Protein AF-0000000084593794 (afdb_homodimer)

Structure (mmCIF, N/CA/C/O backbone):
data_AF-0000000084593794-model_v1
#
loop_
_entity.id
_entity.type
_entity.pdbx_description
1 polymer 'Uncharacterized protein'
#
loop_
_atom_site.group_PDB
_atom_site.id
_atom_site.type_symbol
_atom_site.label_atom_id
_atom_site.label_alt_id
_atom_site.label_comp_id
_atom_site.label_asym_id
_atom_site.label_entity_id
_atom_site.label_seq_id
_atom_site.pdbx_PDB_ins_code
_atom_site.Cartn_x
_atom_site.Cartn_y
_atom_site.Cartn_z
_atom_site.occupancy
_atom_site.B_iso_or_equiv
_atom_site.auth_seq_id
_atom_site.auth_comp_id
_atom_site.auth_asym_id
_atom_site.auth_atom_id
_atom_site.pdbx_PDB_model_num
ATOM 1 N N . MET A 1 1 ? -36.469 86.5 44.625 1 27.45 1 MET A N 1
ATOM 2 C CA . MET A 1 1 ? -35.812 86.562 43.312 1 27.45 1 MET A CA 1
ATOM 3 C C . MET A 1 1 ? -35.594 85.188 42.75 1 27.45 1 MET A C 1
ATOM 5 O O . MET A 1 1 ? -34.531 84.875 42.219 1 27.45 1 MET A O 1
ATOM 9 N N . GLY A 1 2 ? -36.406 84.125 43.125 1 29.23 2 GLY A N 1
ATOM 10 C CA . GLY A 1 2 ? -36.438 82.688 43.188 1 29.23 2 GLY A CA 1
ATOM 11 C C . GLY A 1 2 ? -36.688 82 41.844 1 29.23 2 GLY A C 1
ATOM 12 O O . GLY A 1 2 ? -36.375 80.812 41.656 1 29.23 2 GLY A O 1
ATOM 13 N N . GLN A 1 3 ? -37.531 82.562 40.969 1 31.66 3 GLN A N 1
ATOM 14 C CA . GLN A 1 3 ? -38.281 81.75 39.969 1 31.66 3 GLN A CA 1
ATOM 15 C C . GLN A 1 3 ? -37.438 81.438 38.75 1 31.66 3 GLN A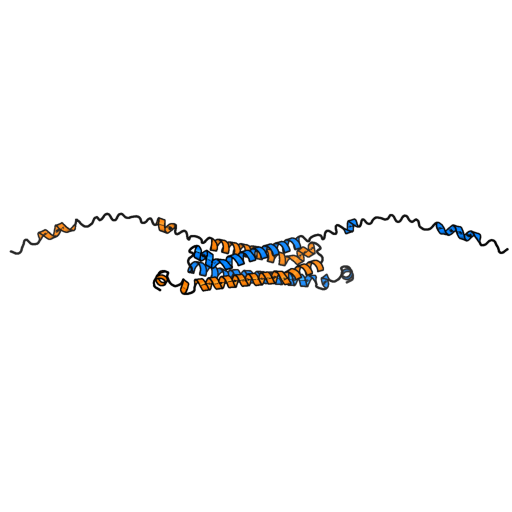 C 1
ATOM 17 O O . GLN A 1 3 ? -37.844 80.688 37.875 1 31.66 3 GLN A O 1
ATOM 22 N N . ARG A 1 4 ? -36.406 82.188 38.406 1 31.27 4 ARG A N 1
ATOM 23 C CA . ARG A 1 4 ? -35.969 82.25 37.031 1 31.27 4 ARG A CA 1
ATOM 24 C C . ARG A 1 4 ? -35.25 80.938 36.625 1 31.27 4 ARG A C 1
ATOM 26 O O . ARG A 1 4 ? -34.75 80.812 35.5 1 31.27 4 ARG A O 1
ATOM 33 N N . LEU A 1 5 ? -34.906 80.125 37.562 1 31.2 5 LEU A N 1
ATOM 34 C CA . LEU A 1 5 ? -33.844 79.125 37.219 1 31.2 5 LEU A CA 1
ATOM 35 C C . LEU A 1 5 ? -34.375 78.062 36.281 1 31.2 5 LEU A C 1
ATOM 37 O O . LEU A 1 5 ? -33.625 77.188 35.875 1 31.2 5 LEU A O 1
ATOM 41 N N . ALA A 1 6 ? -35.688 77.938 36.094 1 31.06 6 ALA A N 1
ATOM 42 C CA . ALA A 1 6 ? -36.188 76.688 35.625 1 31.06 6 ALA A CA 1
ATOM 43 C C . ALA A 1 6 ? -35.844 76.438 34.156 1 31.06 6 ALA A C 1
ATOM 45 O O . ALA A 1 6 ? -35.844 75.312 33.688 1 31.06 6 ALA A O 1
ATOM 46 N N . ARG A 1 7 ? -35.875 77.5 33.375 1 29.56 7 ARG A N 1
ATOM 47 C CA . ARG A 1 7 ? -36.219 77.312 31.984 1 29.56 7 ARG A CA 1
ATOM 48 C C . ARG A 1 7 ? -35.062 76.625 31.25 1 29.56 7 ARG A C 1
ATOM 50 O O . ARG A 1 7 ? -35.219 76.125 30.141 1 29.56 7 ARG A O 1
ATOM 57 N N . VAL A 1 8 ? -33.844 77 31.656 1 29.86 8 VAL A N 1
ATOM 58 C CA . VAL A 1 8 ? -32.781 76.812 30.656 1 29.86 8 VAL A CA 1
ATOM 59 C C . VAL A 1 8 ? -32.531 75.375 30.391 1 29.86 8 VAL A C 1
ATOM 61 O O . VAL A 1 8 ? -31.766 75 29.5 1 29.86 8 VAL A O 1
ATOM 64 N N . LEU A 1 9 ? -33.094 74.5 31.219 1 28.08 9 LEU A N 1
ATOM 65 C CA . LEU A 1 9 ? -32.531 73.125 31.156 1 28.08 9 LEU A CA 1
ATOM 66 C C . LEU A 1 9 ? -32.906 72.438 29.859 1 28.08 9 LEU A C 1
ATOM 68 O O . LEU A 1 9 ? -32.312 71.438 29.5 1 28.08 9 LEU A O 1
ATOM 72 N N . HIS A 1 10 ? -34.031 72.875 29.281 1 29.22 10 HIS A N 1
ATOM 73 C CA . HIS A 1 10 ? -34.594 71.875 28.359 1 29.22 10 HIS A CA 1
ATOM 74 C C . HIS A 1 10 ? -33.75 71.75 27.109 1 29.22 10 HIS A C 1
ATOM 76 O O . HIS A 1 10 ? -33.875 70.75 26.375 1 29.22 10 HIS A O 1
ATOM 82 N N . VAL A 1 11 ? -33.188 72.812 26.688 1 30.27 11 VAL A N 1
ATOM 83 C CA . VAL A 1 11 ? -32.875 72.812 25.266 1 30.27 11 VAL A CA 1
ATOM 84 C C . VAL A 1 11 ? -31.688 71.875 25.016 1 30.27 11 VAL A C 1
ATOM 86 O O . VAL A 1 11 ? -31.469 71.438 23.891 1 30.27 11 VAL A O 1
ATOM 89 N N . GLN A 1 12 ? -30.828 71.75 26 1 27.62 12 GLN A N 1
ATOM 90 C CA . GLN A 1 12 ? -29.531 71.25 25.547 1 27.62 12 GLN A CA 1
ATOM 91 C C . GLN A 1 12 ? -29.641 69.812 25.062 1 27.62 12 GLN A C 1
ATOM 93 O O . GLN A 1 12 ? -28.672 69.25 24.547 1 27.62 12 GLN A O 1
ATOM 98 N N . GLN A 1 13 ? -30.656 69.125 25.484 1 28.45 13 GLN A N 1
ATOM 99 C CA . GLN A 1 13 ? -30.406 67.688 25.438 1 28.45 13 GLN A CA 1
ATOM 100 C C . GLN A 1 13 ? -30.234 67.188 24 1 28.45 13 GLN A C 1
ATOM 102 O O . GLN A 1 13 ? -29.516 66.25 23.75 1 28.45 13 GLN A O 1
ATOM 107 N N . THR A 1 14 ? -31.094 67.688 23.141 1 28.16 14 THR A N 1
ATOM 108 C CA . THR A 1 14 ? -31.344 66.75 22.047 1 28.16 14 THR A CA 1
ATOM 109 C C . THR A 1 14 ? -30.188 66.75 21.062 1 28.16 14 THR A C 1
ATOM 111 O O . THR A 1 14 ? -30.25 66.125 20.016 1 28.16 14 THR A O 1
ATOM 114 N N . LYS A 1 15 ? -29.359 67.75 21.125 1 34.06 15 LYS A N 1
ATOM 115 C CA . LYS A 1 15 ? -28.484 67.75 19.969 1 34.06 15 LYS A CA 1
ATOM 116 C C . LYS A 1 15 ? -27.562 66.562 19.984 1 34.06 15 LYS A C 1
ATOM 118 O O . LYS A 1 15 ? -26.375 66.625 20.312 1 34.06 15 LYS A O 1
ATOM 123 N N . LEU A 1 16 ? -27.828 65.5 20.766 1 29.73 16 LEU A N 1
ATOM 124 C CA . LEU A 1 16 ? -26.828 64.438 20.812 1 29.73 16 LEU A CA 1
ATOM 125 C C . LEU A 1 16 ? -26.359 64.125 19.391 1 29.73 16 LEU A C 1
ATOM 127 O O . LEU A 1 16 ? -27.047 64.375 18.422 1 29.73 16 LEU A O 1
ATOM 131 N N . LEU A 1 17 ? -25.328 63.094 19.328 1 26.98 17 LEU A N 1
ATOM 132 C CA . LEU A 1 17 ? -24.281 62.531 18.484 1 26.98 17 LEU A CA 1
ATOM 133 C C . LEU A 1 17 ? -24.859 61.875 17.234 1 26.98 17 LEU A C 1
ATOM 135 O O . LEU A 1 17 ? -25.484 60.812 17.328 1 26.98 17 LEU A O 1
ATOM 139 N N . HIS A 1 18 ? -25.625 62.562 16.422 1 32.12 18 HIS A N 1
ATOM 140 C CA . HIS A 1 18 ? -25.812 61.938 15.117 1 32.12 18 HIS A CA 1
ATOM 141 C C . HIS A 1 18 ? -24.469 61.594 14.484 1 32.12 18 HIS A C 1
ATOM 143 O O . HIS A 1 18 ? -23.875 62.406 13.773 1 32.12 18 HIS A O 1
ATOM 149 N N . LEU A 1 19 ? -23.391 61.5 15.289 1 31.09 19 LEU A N 1
ATOM 150 C CA . LEU A 1 19 ? -22.25 60.969 14.531 1 31.09 19 LEU A CA 1
ATOM 151 C C . LEU A 1 19 ? -22.688 59.875 13.57 1 31.09 19 LEU A C 1
ATOM 153 O O . LEU A 1 19 ? -23.375 58.938 13.977 1 31.09 19 LEU A O 1
ATOM 157 N N . GLY A 1 20 ? -22.891 60.25 12.32 1 28.8 20 GLY A N 1
ATOM 158 C CA . GLY A 1 20 ? -23.031 59.438 11.125 1 28.8 20 GLY A CA 1
ATOM 159 C C . GLY A 1 20 ? -22.156 58.188 11.164 1 28.8 20 GLY A C 1
ATOM 160 O O . GLY A 1 20 ? -20.938 58.25 11.008 1 28.8 20 GLY A O 1
ATOM 161 N N . LEU A 1 21 ? -22.234 57.344 12.18 1 32.28 21 LEU A N 1
ATOM 162 C CA . LEU A 1 21 ? -21.688 56 12.031 1 32.28 21 LEU A CA 1
ATOM 163 C C . LEU A 1 21 ? -21.938 55.469 10.625 1 32.28 21 LEU A C 1
ATOM 165 O O . LEU A 1 21 ? -23.094 55.25 10.234 1 32.28 21 LEU A O 1
ATOM 169 N N . ASN A 1 22 ? -21.312 56.094 9.609 1 32.78 22 ASN A N 1
ATOM 170 C CA . ASN A 1 22 ? -21.109 55.312 8.398 1 32.78 22 ASN A CA 1
ATOM 171 C C . ASN A 1 22 ? -21.031 53.812 8.711 1 32.78 22 ASN A C 1
ATOM 173 O O . ASN A 1 22 ? -20.141 53.375 9.453 1 32.78 22 ASN A O 1
ATOM 177 N N . HIS A 1 23 ? -22.125 53.188 8.906 1 35.34 23 HIS A N 1
ATOM 178 C CA . HIS A 1 23 ? -22.234 51.75 8.789 1 35.34 23 HIS A CA 1
ATOM 179 C C . HIS A 1 23 ? -21.297 51.188 7.715 1 35.34 23 HIS A C 1
ATOM 181 O O . HIS A 1 23 ? -21.594 51.281 6.523 1 35.34 23 HIS A O 1
ATOM 187 N N . GLN A 1 24 ? -20.062 51.656 7.688 1 34.59 24 GLN A N 1
ATOM 188 C CA . GLN A 1 24 ? -19.203 50.719 6.957 1 34.59 24 GLN A CA 1
ATOM 189 C C . GLN A 1 24 ? -19.703 49.281 7.113 1 34.59 24 GLN A C 1
ATOM 191 O O . GLN A 1 24 ? -19.75 48.75 8.227 1 34.59 24 GLN A O 1
ATOM 196 N N . SER A 1 25 ? -20.828 49.031 6.445 1 37.34 25 SER A N 1
ATOM 197 C CA . SER A 1 25 ? -21.031 47.625 6.113 1 37.34 25 SER A CA 1
ATOM 198 C C . SER A 1 25 ? -19.703 46.875 5.996 1 37.34 25 SER A C 1
ATOM 200 O O . SER A 1 25 ? -18.984 47.031 5.008 1 37.34 25 SER A O 1
ATOM 202 N N . LEU A 1 26 ? -18.875 47 7.059 1 37.5 26 LEU A N 1
ATOM 203 C CA . LEU A 1 26 ? -17.906 45.906 7.035 1 37.5 26 LEU A CA 1
ATOM 204 C C . LEU A 1 26 ? -18.5 44.688 6.336 1 37.5 26 LEU A C 1
ATOM 206 O O . LEU A 1 26 ? -19.5 44.125 6.781 1 37.5 26 LEU A O 1
ATOM 210 N N . ASP A 1 27 ? -18.594 44.875 4.992 1 36.59 27 ASP A N 1
ATOM 211 C CA . ASP A 1 27 ? -18.922 43.75 4.117 1 36.59 27 ASP A CA 1
ATOM 212 C C . ASP A 1 27 ? -18.562 42.406 4.773 1 36.59 27 ASP A C 1
ATOM 214 O O . ASP A 1 27 ? -17.375 42.125 5 1 36.59 27 ASP A O 1
ATOM 218 N N . ILE A 1 28 ? -19.328 41.969 5.703 1 45.44 28 ILE A N 1
ATOM 219 C CA . ILE A 1 28 ? -19.422 40.562 6.074 1 45.44 28 ILE A CA 1
ATOM 220 C C . ILE A 1 28 ? -19.062 39.688 4.879 1 45.44 28 ILE A C 1
ATOM 222 O O . ILE A 1 28 ? -18.859 38.469 5.027 1 45.44 28 ILE A O 1
ATOM 226 N N . THR A 1 29 ? -19.172 40.344 3.742 1 39.41 29 THR A N 1
ATOM 227 C CA . THR A 1 29 ? -18.75 39.562 2.6 1 39.41 29 THR A CA 1
ATOM 228 C C . THR A 1 29 ? -17.281 39.156 2.725 1 39.41 29 THR A C 1
ATOM 230 O O . THR A 1 29 ? -16.781 38.344 1.963 1 39.41 29 THR A O 1
ATOM 233 N N . VAL A 1 30 ? -16.547 40 3.406 1 42.72 30 VAL A N 1
ATOM 234 C CA . VAL A 1 30 ? -15.188 39.5 3.611 1 42.72 30 VAL A CA 1
ATOM 235 C C . VAL A 1 30 ? -15.227 38.25 4.473 1 42.72 30 VAL A C 1
ATOM 237 O O . VAL A 1 30 ? -14.219 37.562 4.621 1 42.72 30 VAL A O 1
ATOM 240 N N . MET A 1 31 ? -16.234 38.219 5.363 1 39.8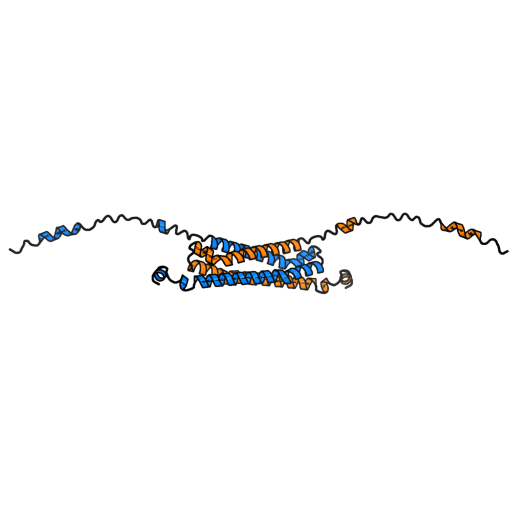8 31 MET A N 1
ATOM 241 C CA . MET A 1 31 ? -16.25 36.969 6.098 1 39.88 31 MET A CA 1
ATOM 242 C C . MET A 1 31 ? -16.297 35.781 5.141 1 39.88 31 MET A C 1
ATOM 244 O O . MET A 1 31 ? -16.156 34.625 5.562 1 39.88 31 MET A O 1
ATOM 248 N N . SER A 1 32 ? -17.219 35.969 4.168 1 41.09 32 SER A N 1
ATOM 249 C CA . SER A 1 32 ? -17.641 34.781 3.398 1 41.09 32 SER A CA 1
ATOM 250 C C . SER A 1 32 ? -16.438 34.031 2.863 1 41.09 32 SER A C 1
ATOM 252 O O . SER A 1 32 ? -16.484 32.812 2.734 1 41.09 32 SER A O 1
ATOM 254 N N . SER A 1 33 ? -15.719 34.781 1.917 1 40.22 33 SER A N 1
ATOM 255 C CA . SER A 1 33 ? -14.82 33.875 1.183 1 40.22 33 SER A CA 1
ATOM 256 C C . SER A 1 33 ? -13.719 33.344 2.086 1 40.22 33 SER A C 1
ATOM 258 O O . SER A 1 33 ? -12.602 33.844 2.094 1 40.22 33 SER A O 1
ATOM 260 N N . LEU A 1 34 ? -13.773 33.5 3.195 1 42.59 34 LEU A N 1
ATOM 261 C CA . LEU A 1 34 ? -12.852 32.656 3.961 1 42.59 34 LEU A CA 1
ATOM 262 C C . LEU A 1 34 ? -12.656 31.312 3.279 1 42.59 34 LEU A C 1
ATOM 264 O O . LEU A 1 34 ? -13.469 30.406 3.443 1 42.59 34 LEU A O 1
ATOM 268 N N . ARG A 1 35 ? -12.703 31.375 2.043 1 45.81 35 ARG A N 1
ATOM 269 C CA . ARG A 1 35 ? -12.266 30.266 1.204 1 45.81 35 ARG A CA 1
ATOM 270 C C . ARG A 1 35 ? -11.312 29.344 1.96 1 45.81 35 ARG A C 1
ATOM 272 O O . ARG A 1 35 ? -10.242 29.766 2.391 1 45.81 35 ARG A O 1
ATOM 279 N N . VAL A 1 36 ? -11.883 28.672 2.854 1 51.03 36 VAL A N 1
ATOM 280 C CA . VAL A 1 36 ? -11 27.641 3.385 1 51.03 36 VAL A CA 1
ATOM 281 C C . VAL A 1 36 ? -9.898 27.344 2.377 1 51.03 36 VAL A C 1
ATOM 283 O O . VAL A 1 36 ? -10.164 26.844 1.278 1 51.03 36 VAL A O 1
ATOM 286 N N . ARG A 1 37 ? -9.023 28.391 2.062 1 60.09 37 ARG A N 1
ATOM 287 C CA . ARG A 1 37 ? -7.848 28.188 1.214 1 60.09 37 ARG A CA 1
ATOM 288 C C . ARG A 1 37 ? -7.371 26.734 1.268 1 60.09 37 ARG A C 1
ATOM 290 O O . ARG A 1 37 ? -6.961 26.25 2.324 1 60.09 37 ARG A O 1
ATOM 297 N N . THR A 1 38 ? -8.023 26.016 0.427 1 75.19 38 THR A N 1
ATOM 298 C CA . THR A 1 38 ? -7.598 24.625 0.337 1 75.19 38 THR A CA 1
ATOM 299 C C . THR A 1 38 ? -6.086 24.531 0.132 1 75.19 38 THR A C 1
ATOM 301 O O . THR A 1 38 ? -5.531 25.219 -0.733 1 75.19 38 THR A O 1
ATOM 304 N N . CYS A 1 39 ? -5.324 24.141 1.068 1 89.06 39 CYS A N 1
ATOM 305 C CA . CYS A 1 39 ? -3.887 23.891 1.039 1 89.06 39 CYS A CA 1
ATOM 306 C C . CYS A 1 39 ? -3.531 22.875 -0.038 1 89.06 39 CYS A C 1
ATOM 308 O O . CYS A 1 39 ? -3.883 21.688 0.074 1 89.06 39 CYS A O 1
ATOM 310 N N . PRO A 1 40 ? -2.986 23.422 -1.224 1 93.88 40 PRO A N 1
ATOM 311 C CA . PRO A 1 40 ? -2.631 22.516 -2.318 1 93.88 40 PRO A CA 1
ATOM 312 C C . PRO A 1 40 ? -1.836 21.297 -1.843 1 93.88 40 PRO A C 1
ATOM 314 O O . PRO A 1 40 ? -2.037 20.188 -2.346 1 93.88 40 PRO A O 1
ATOM 317 N N . ALA A 1 41 ? -0.981 21.469 -0.915 1 94.06 41 ALA A N 1
ATOM 318 C CA . ALA A 1 41 ? -0.184 20.359 -0.393 1 94.06 41 ALA A CA 1
ATOM 319 C C . ALA A 1 41 ? -1.074 19.297 0.248 1 94.06 41 ALA A C 1
ATOM 321 O O . ALA A 1 41 ? -0.875 18.094 0.034 1 94.06 41 ALA A O 1
ATOM 322 N N . LEU A 1 42 ? -1.994 19.734 0.962 1 95.12 42 LEU A N 1
ATOM 323 C CA . LEU A 1 42 ? -2.92 18.812 1.609 1 95.12 42 LEU A CA 1
ATOM 324 C C . LEU A 1 42 ? -3.762 18.078 0.575 1 95.12 42 LEU A C 1
ATOM 326 O O . LEU A 1 42 ? -3.967 16.859 0.685 1 95.12 42 LEU A O 1
ATOM 330 N N . LYS A 1 43 ? -4.207 18.797 -0.381 1 95.69 43 LYS A N 1
ATOM 331 C CA . LYS A 1 43 ? -5.016 18.188 -1.435 1 95.69 43 LYS A CA 1
ATOM 332 C C . LYS A 1 43 ? -4.227 17.141 -2.197 1 95.69 43 LYS A C 1
ATOM 334 O O . LYS A 1 43 ? -4.746 16.062 -2.502 1 95.69 43 LYS A O 1
ATOM 339 N N . ALA A 1 44 ? -2.984 17.453 -2.584 1 97.25 44 ALA A N 1
ATOM 340 C CA . ALA A 1 44 ? -2.125 16.516 -3.293 1 97.25 44 ALA A CA 1
ATOM 341 C C . ALA A 1 44 ? -1.878 15.258 -2.451 1 97.25 44 ALA A C 1
ATOM 343 O O . ALA A 1 44 ? -1.896 14.141 -2.971 1 97.25 44 ALA A O 1
ATOM 344 N N . TRP A 1 45 ? -1.654 15.438 -1.195 1 97.62 45 TRP A N 1
ATOM 345 C CA . TRP A 1 45 ? -1.409 14.328 -0.279 1 97.62 45 TRP A CA 1
ATOM 346 C C . TRP A 1 45 ? -2.652 13.461 -0.133 1 97.62 45 TRP A C 1
ATOM 348 O O . TRP A 1 45 ? -2.57 12.227 -0.204 1 97.62 45 TRP A O 1
ATOM 358 N N . GLU A 1 46 ? -3.826 14.078 -0.03 1 96.62 46 GLU A N 1
ATOM 359 C CA . GLU A 1 46 ? -5.078 13.336 0.086 1 96.62 46 GLU A CA 1
ATOM 360 C C . GLU A 1 46 ? -5.402 12.594 -1.208 1 96.62 46 GLU A C 1
ATOM 362 O O . GLU A 1 46 ? -5.914 11.477 -1.176 1 96.62 46 GLU A O 1
ATOM 367 N N . ALA A 1 47 ? -5.113 13.18 -2.309 1 97.88 47 ALA A N 1
ATOM 368 C CA . ALA A 1 47 ? -5.297 12.516 -3.6 1 97.88 47 ALA A CA 1
ATOM 369 C C . ALA A 1 47 ? -4.383 11.305 -3.732 1 97.88 47 ALA A C 1
ATOM 371 O O . ALA A 1 47 ? -4.789 10.266 -4.262 1 97.88 47 ALA A O 1
ATOM 372 N N . ALA A 1 48 ? -3.182 11.445 -3.311 1 98.25 48 ALA A N 1
ATOM 373 C CA . ALA A 1 48 ? -2.244 10.328 -3.334 1 98.25 48 ALA A CA 1
ATOM 374 C C . ALA A 1 48 ? -2.727 9.188 -2.439 1 98.25 48 ALA A C 1
ATOM 376 O O . ALA A 1 48 ? -2.545 8.016 -2.77 1 98.25 48 ALA A O 1
ATOM 377 N N . GLU A 1 49 ? -3.312 9.531 -1.285 1 97.75 49 GLU A N 1
ATOM 378 C CA . GLU A 1 49 ? -3.881 8.523 -0.395 1 97.75 49 GLU A CA 1
ATOM 379 C C . GLU A 1 49 ? -4.996 7.742 -1.085 1 97.75 49 GLU A C 1
ATOM 381 O O . GLU A 1 49 ? -5.055 6.516 -0.989 1 97.75 49 GLU A O 1
ATOM 386 N N . THR A 1 50 ? -5.863 8.453 -1.76 1 97.25 50 THR A N 1
ATOM 387 C CA . THR A 1 50 ? -6.973 7.832 -2.475 1 97.25 50 THR A CA 1
ATOM 388 C C . THR A 1 50 ? -6.457 6.914 -3.578 1 97.25 50 THR A C 1
ATOM 390 O O . THR A 1 50 ? -6.945 5.793 -3.74 1 97.25 50 THR A O 1
ATOM 393 N N . GLU A 1 51 ? -5.48 7.41 -4.352 1 98.12 51 GLU A N 1
ATOM 394 C CA . GLU A 1 51 ? -4.879 6.609 -5.414 1 98.12 51 GLU A CA 1
ATOM 395 C C . GLU A 1 51 ? -4.23 5.344 -4.859 1 98.12 51 GLU A C 1
ATOM 397 O O . GLU A 1 51 ? -4.352 4.27 -5.449 1 98.12 51 GLU A O 1
ATOM 402 N N . LEU A 1 52 ? -3.553 5.473 -3.738 1 98.25 52 LEU A N 1
ATOM 403 C CA . LEU A 1 52 ? -2.926 4.324 -3.088 1 98.25 52 LEU A CA 1
ATOM 404 C C . LEU A 1 52 ? 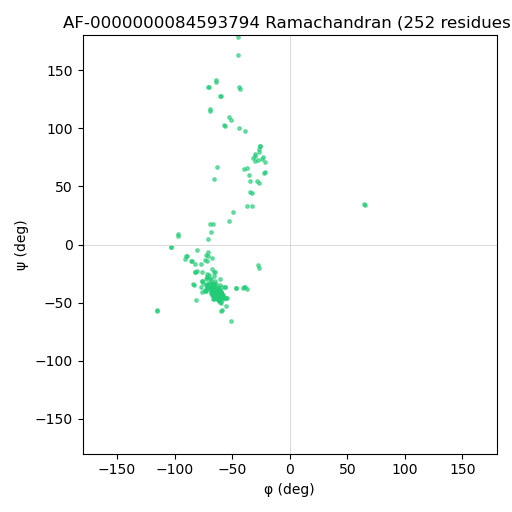-3.973 3.297 -2.674 1 98.25 52 LEU A C 1
ATOM 406 O O . LEU A 1 52 ? -3.803 2.1 -2.92 1 98.25 52 LEU A O 1
ATOM 410 N N . ALA A 1 53 ? -5.055 3.715 -2.053 1 97.5 53 ALA A N 1
ATOM 411 C CA . ALA A 1 53 ? -6.125 2.816 -1.629 1 97.5 53 ALA A CA 1
ATOM 412 C C . ALA A 1 53 ? -6.734 2.086 -2.822 1 97.5 53 ALA A C 1
ATOM 414 O O . ALA A 1 53 ? -6.992 0.882 -2.756 1 97.5 53 ALA A O 1
ATOM 415 N N . GLU A 1 54 ? -6.926 2.812 -3.895 1 97.81 54 GLU A N 1
ATOM 416 C CA . GLU A 1 54 ? -7.496 2.221 -5.102 1 97.81 54 GLU A CA 1
ATOM 417 C C . GLU A 1 54 ? -6.547 1.188 -5.707 1 97.81 54 GLU A C 1
ATOM 419 O O . GLU A 1 54 ? -6.98 0.112 -6.125 1 97.81 54 GLU A O 1
ATOM 424 N N . SER A 1 55 ? -5.285 1.549 -5.816 1 98.19 55 SER A N 1
ATOM 425 C CA . SER A 1 55 ? -4.297 0.621 -6.355 1 98.19 55 SER A CA 1
ATOM 426 C C . SER A 1 55 ? -4.184 -0.629 -5.488 1 98.19 55 SER A C 1
ATOM 428 O O . SER A 1 55 ? -4.047 -1.739 -6.004 1 98.19 55 SER A O 1
ATOM 430 N N . LEU A 1 56 ? -4.223 -0.465 -4.18 1 97.94 56 LEU A N 1
ATOM 431 C CA . LEU A 1 56 ? -4.129 -1.601 -3.268 1 97.94 56 LEU A CA 1
ATOM 432 C C . LEU A 1 56 ? -5.359 -2.492 -3.379 1 97.94 56 LEU A C 1
ATOM 434 O O . LEU A 1 56 ? -5.246 -3.719 -3.332 1 97.94 56 LEU A O 1
ATOM 438 N N . ASP A 1 57 ? -6.531 -1.923 -3.518 1 97.25 57 ASP A N 1
ATOM 439 C CA . ASP A 1 57 ? -7.762 -2.688 -3.715 1 97.25 57 ASP A CA 1
ATOM 440 C C . ASP A 1 57 ? -7.684 -3.531 -4.984 1 97.25 57 ASP A C 1
ATOM 442 O O . ASP A 1 57 ? -8.047 -4.711 -4.977 1 97.25 57 ASP A O 1
ATOM 446 N N . ARG A 1 58 ? -7.219 -2.943 -6.055 1 97.88 58 ARG A N 1
ATOM 447 C CA . ARG A 1 58 ? -7.051 -3.658 -7.316 1 97.88 58 ARG A CA 1
ATOM 448 C C . ARG A 1 58 ? -6.062 -4.809 -7.168 1 97.88 58 ARG A C 1
ATOM 450 O O . ARG A 1 58 ? -6.328 -5.926 -7.617 1 97.88 58 ARG A O 1
ATOM 457 N N . TYR A 1 59 ? -4.941 -4.52 -6.566 1 98.19 59 TYR A N 1
ATOM 458 C CA . TYR A 1 59 ? -3.922 -5.535 -6.336 1 98.19 59 TYR A CA 1
ATOM 459 C C . TYR A 1 59 ? -4.469 -6.68 -5.492 1 98.19 59 TYR A C 1
ATOM 461 O O . TYR A 1 59 ? -4.234 -7.852 -5.797 1 98.19 59 TYR A O 1
ATOM 469 N N . MET A 1 60 ? -5.203 -6.336 -4.434 1 97.44 60 MET A N 1
ATOM 470 C CA . MET A 1 60 ? -5.797 -7.34 -3.553 1 97.44 60 MET A CA 1
ATOM 471 C C . MET A 1 60 ? -6.777 -8.227 -4.316 1 97.44 60 MET A C 1
ATOM 473 O O . MET A 1 60 ? -6.727 -9.453 -4.211 1 97.44 60 MET A O 1
ATOM 477 N N . ARG A 1 61 ? -7.672 -7.652 -5.102 1 97.44 61 ARG A N 1
ATOM 478 C CA . ARG A 1 61 ? -8.656 -8.414 -5.863 1 97.44 61 ARG A CA 1
ATOM 479 C C . ARG A 1 61 ? -7.973 -9.344 -6.859 1 97.44 61 ARG A C 1
ATOM 481 O O . ARG A 1 61 ? -8.344 -10.516 -6.973 1 97.44 61 ARG A O 1
ATOM 488 N N . LEU A 1 62 ? -6.961 -8.891 -7.551 1 97.56 62 LEU A N 1
ATOM 489 C CA . LEU A 1 62 ? -6.238 -9.703 -8.523 1 97.56 62 LEU A CA 1
ATOM 490 C C . LEU A 1 62 ? -5.453 -10.812 -7.832 1 97.56 62 LEU A C 1
ATOM 492 O O . LEU A 1 62 ? -5.344 -11.922 -8.359 1 97.56 62 LEU A O 1
ATOM 496 N N . SER A 1 63 ? -4.914 -10.508 -6.617 1 97.38 63 SER A N 1
ATOM 497 C CA . SER A 1 63 ? -4.203 -11.523 -5.852 1 97.38 63 SER A CA 1
ATOM 498 C C . SER A 1 63 ? -5.141 -12.648 -5.43 1 97.38 63 SER A C 1
ATOM 500 O O . SER A 1 63 ? -4.762 -13.82 -5.453 1 97.38 63 SER A O 1
ATOM 502 N N . GLN A 1 64 ? -6.371 -12.336 -5.086 1 96.38 64 GLN A N 1
ATOM 503 C CA . GLN A 1 64 ? -7.355 -13.312 -4.625 1 96.38 64 GLN A CA 1
ATOM 504 C C . GLN A 1 64 ? -7.781 -14.242 -5.754 1 96.38 64 GLN A C 1
ATOM 506 O O . GLN A 1 64 ? -8.078 -15.414 -5.52 1 96.38 64 GLN A O 1
ATOM 511 N N . SER A 1 65 ? -7.742 -13.758 -6.961 1 96.19 65 SER A N 1
ATOM 512 C CA . SER A 1 65 ? -8.25 -14.555 -8.078 1 96.19 65 SER A CA 1
ATOM 513 C C . SER A 1 65 ? -7.109 -15.164 -8.883 1 96.19 65 SER A C 1
ATOM 515 O O . SER A 1 65 ? -7.344 -15.883 -9.852 1 96.19 65 SER A O 1
ATOM 517 N N . LEU A 1 66 ? -5.891 -14.875 -8.508 1 96.19 66 LEU A N 1
ATOM 518 C CA . LEU A 1 66 ? -4.734 -15.172 -9.344 1 96.19 66 LEU A CA 1
ATOM 519 C C . LEU A 1 66 ? -4.648 -16.672 -9.633 1 96.19 66 LEU A C 1
ATOM 521 O O . LEU A 1 66 ? -4.496 -17.078 -10.789 1 96.19 66 LEU A O 1
ATOM 525 N N . PHE A 1 67 ? -4.777 -17.5 -8.602 1 93 67 PHE A N 1
ATOM 526 C CA . PHE A 1 67 ? -4.652 -18.938 -8.766 1 93 67 PHE A CA 1
ATOM 527 C C . PHE A 1 67 ? -5.688 -19.469 -9.758 1 93 67 PHE A C 1
ATOM 529 O O . PHE A 1 67 ? -5.332 -20.078 -10.766 1 93 67 PHE A O 1
ATOM 536 N N . ALA A 1 68 ? -6.953 -19.219 -9.516 1 93.12 68 ALA A N 1
ATOM 537 C CA . ALA A 1 68 ? -8.039 -19.734 -10.352 1 93.12 68 ALA A CA 1
ATOM 538 C C . ALA A 1 68 ? -7.891 -19.266 -11.797 1 93.12 68 ALA A C 1
ATOM 540 O O . ALA A 1 68 ? -8.008 -20.078 -12.727 1 93.12 68 ALA A O 1
ATOM 541 N N . THR A 1 69 ? -7.559 -18 -12.008 1 94.25 69 THR A N 1
ATOM 542 C CA . THR A 1 69 ? -7.48 -17.438 -13.352 1 94.25 69 THR A CA 1
ATOM 543 C C . THR A 1 69 ? -6.25 -17.953 -14.086 1 94.25 69 THR A C 1
ATOM 545 O O . THR A 1 69 ? -6.324 -18.281 -15.273 1 94.25 69 THR A O 1
ATOM 548 N N . ALA A 1 70 ? -5.117 -18.047 -13.328 1 92.69 70 ALA A N 1
ATOM 549 C CA . ALA A 1 70 ? -3.885 -18.547 -13.938 1 92.69 70 ALA A CA 1
ATOM 550 C C . ALA A 1 70 ? -4.031 -20 -14.359 1 92.69 70 ALA A C 1
ATOM 552 O O . ALA A 1 70 ? -3.562 -20.391 -15.43 1 92.69 70 ALA A O 1
ATOM 553 N N . MET A 1 71 ? -4.727 -20.812 -13.492 1 88.56 71 MET A N 1
ATOM 554 C CA . MET A 1 71 ? -4.953 -22.219 -13.82 1 88.56 71 MET A CA 1
ATOM 555 C C . MET A 1 71 ? -5.875 -22.344 -15.031 1 88.56 71 MET A C 1
ATOM 557 O O . MET A 1 71 ? -5.637 -23.172 -15.914 1 88.56 71 MET A O 1
ATOM 561 N N . ASN A 1 72 ? -6.84 -21.547 -15.117 1 90.88 72 ASN A N 1
ATOM 562 C CA . ASN A 1 72 ? -7.758 -21.547 -16.25 1 90.88 72 ASN A CA 1
ATOM 563 C C . ASN A 1 72 ? -7.047 -21.141 -17.547 1 90.88 72 ASN A C 1
ATOM 565 O O . ASN A 1 72 ? -7.457 -21.547 -18.641 1 90.88 72 ASN A O 1
ATOM 569 N N . GLU A 1 73 ? -5.945 -20.422 -17.438 1 90.69 73 GLU A N 1
ATOM 570 C CA . GLU A 1 73 ? -5.172 -19.969 -18.594 1 90.69 73 GLU A CA 1
ATOM 571 C C . GLU A 1 73 ? -4 -20.906 -18.875 1 90.69 73 GLU A C 1
ATOM 573 O O . GLU A 1 73 ? -3.107 -20.562 -19.656 1 90.69 73 GLU A O 1
ATOM 578 N N . ASN A 1 74 ? -3.947 -22.047 -18.203 1 85.12 74 ASN A N 1
ATOM 579 C CA . ASN A 1 74 ? -2.998 -23.125 -18.406 1 85.12 74 ASN A CA 1
ATOM 580 C C . ASN A 1 74 ? -1.572 -22.703 -18.078 1 85.12 74 ASN A C 1
ATOM 582 O O . ASN A 1 74 ? -0.628 -23.078 -18.766 1 85.12 74 ASN A O 1
ATOM 586 N N . MET A 1 75 ? -1.498 -21.828 -17.047 1 87 75 MET A N 1
ATOM 587 C CA . MET A 1 75 ? -0.17 -21.469 -16.547 1 87 75 MET A CA 1
ATOM 588 C C . MET A 1 75 ? 0.463 -22.641 -15.797 1 87 75 MET A C 1
ATOM 590 O O . MET A 1 75 ? -0.211 -23.344 -15.039 1 87 75 MET A O 1
ATOM 594 N N . GLY A 1 76 ? 1.793 -22.875 -16.109 1 85.25 76 GLY A N 1
ATOM 595 C CA . GLY A 1 76 ? 2.518 -23.906 -15.375 1 85.25 76 GLY A CA 1
ATOM 596 C C . GLY A 1 76 ? 2.586 -23.641 -13.883 1 85.25 76 GLY A C 1
ATOM 597 O O . GLY A 1 76 ? 2.912 -22.516 -13.461 1 85.25 76 GLY A O 1
ATOM 598 N N . PRO A 1 77 ? 2.213 -24.578 -13.039 1 86.81 77 PRO A N 1
ATOM 599 C CA . PRO A 1 77 ? 2.16 -24.391 -11.594 1 86.81 77 PRO A CA 1
ATOM 600 C C . PRO A 1 77 ? 3.5 -23.938 -11.008 1 86.81 77 PRO A C 1
ATOM 602 O O . PRO A 1 77 ? 3.535 -23.062 -10.133 1 86.81 77 PRO A O 1
ATOM 605 N N . T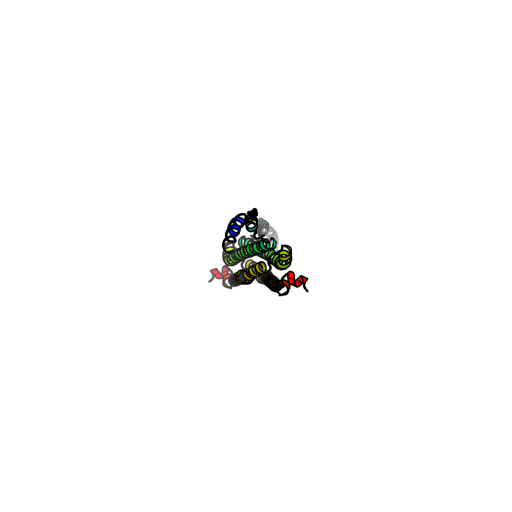HR A 1 78 ? 4.574 -24.453 -11.547 1 86.81 78 THR A N 1
ATOM 606 C CA . THR A 1 78 ? 5.887 -24.109 -11.023 1 86.81 78 THR A CA 1
ATOM 607 C C . THR A 1 78 ? 6.242 -22.656 -11.359 1 86.81 78 THR A C 1
ATOM 609 O O . THR A 1 78 ? 6.852 -21.953 -10.555 1 86.81 78 THR A O 1
ATOM 612 N N . THR A 1 79 ? 5.832 -22.297 -12.586 1 89.31 79 THR A N 1
ATOM 613 C CA . THR A 1 79 ? 6.078 -20.906 -13 1 89.31 79 THR A CA 1
ATOM 614 C C . THR A 1 79 ? 5.281 -19.938 -12.133 1 89.31 79 THR A C 1
ATOM 616 O O . THR A 1 79 ? 5.82 -18.938 -11.664 1 89.31 79 THR A O 1
ATOM 619 N N . LEU A 1 80 ? 4.02 -20.234 -11.898 1 92.69 80 LEU A N 1
ATOM 620 C CA . LEU A 1 80 ? 3.174 -19.391 -11.062 1 92.69 80 LEU A CA 1
ATOM 621 C C . LEU A 1 80 ? 3.727 -19.312 -9.641 1 92.69 80 LEU A C 1
ATOM 623 O O . LEU A 1 80 ? 3.85 -18.219 -9.078 1 92.69 80 LEU A O 1
ATOM 627 N N . ALA A 1 81 ? 4.137 -20.406 -9.055 1 93.19 81 ALA A N 1
ATOM 628 C CA . ALA A 1 81 ? 4.676 -20.453 -7.699 1 93.19 81 ALA A CA 1
ATOM 629 C C . ALA A 1 81 ? 5.926 -19.578 -7.578 1 93.19 81 ALA A C 1
ATOM 631 O O . ALA A 1 81 ? 6.086 -18.844 -6.602 1 93.19 81 ALA A O 1
ATOM 632 N N . ARG A 1 82 ? 6.781 -19.609 -8.57 1 92.56 82 ARG A N 1
ATOM 633 C CA . ARG A 1 82 ? 8.016 -18.828 -8.555 1 92.56 82 ARG A CA 1
ATOM 634 C C . ARG A 1 82 ? 7.711 -17.328 -8.578 1 92.56 82 ARG A C 1
ATOM 636 O O . ARG A 1 82 ? 8.367 -16.547 -7.883 1 92.56 82 ARG A O 1
ATOM 643 N N . ARG A 1 83 ? 6.727 -16.984 -9.414 1 94.38 83 ARG A N 1
ATOM 644 C CA . ARG A 1 83 ? 6.34 -15.586 -9.508 1 94.38 83 ARG A CA 1
ATOM 645 C C . ARG A 1 83 ? 5.742 -15.094 -8.188 1 94.38 83 ARG A C 1
ATOM 647 O O . ARG A 1 83 ? 6.047 -13.992 -7.734 1 94.38 83 ARG A O 1
ATOM 654 N N . ILE A 1 84 ? 4.949 -15.883 -7.559 1 96 84 ILE A N 1
ATOM 655 C CA . ILE A 1 84 ? 4.344 -15.539 -6.277 1 96 84 ILE A CA 1
ATOM 656 C C . ILE A 1 84 ? 5.43 -15.438 -5.207 1 96 84 ILE A C 1
ATOM 658 O O . ILE A 1 84 ? 5.426 -14.5 -4.402 1 96 84 ILE A O 1
ATOM 662 N N . ASP A 1 85 ? 6.398 -16.328 -5.18 1 95.44 85 ASP A N 1
ATOM 663 C CA . ASP A 1 85 ? 7.492 -16.297 -4.211 1 95.44 85 ASP A CA 1
ATOM 664 C C . ASP A 1 85 ? 8.297 -15 -4.328 1 95.44 85 ASP A C 1
ATOM 666 O O . ASP A 1 85 ? 8.648 -14.391 -3.314 1 95.44 85 ASP A O 1
ATOM 670 N N . LYS A 1 86 ? 8.5 -14.594 -5.555 1 95.19 86 LYS A N 1
ATOM 671 C CA . LYS A 1 86 ? 9.211 -13.336 -5.766 1 95.19 86 LYS A CA 1
ATOM 672 C C . LYS A 1 86 ? 8.445 -12.164 -5.164 1 95.19 86 LYS A C 1
ATOM 674 O O . LYS A 1 86 ? 9.039 -11.297 -4.523 1 95.19 86 LYS A O 1
ATOM 679 N N . ALA A 1 87 ? 7.164 -12.18 -5.379 1 96.06 87 ALA A N 1
ATOM 680 C CA . ALA A 1 87 ? 6.332 -11.109 -4.84 1 96.06 87 ALA A CA 1
ATOM 681 C C . ALA A 1 87 ? 6.324 -11.141 -3.312 1 96.06 87 ALA A C 1
ATOM 683 O O . ALA A 1 87 ? 6.469 -10.094 -2.666 1 96.06 87 ALA A O 1
ATOM 684 N N . LEU A 1 88 ? 6.211 -12.305 -2.709 1 95.81 88 LEU A N 1
ATOM 685 C CA . LEU A 1 88 ? 6.137 -12.453 -1.259 1 95.81 88 LEU A CA 1
ATOM 686 C C . LEU A 1 88 ? 7.48 -12.125 -0.613 1 95.81 88 LEU A C 1
ATOM 688 O O . LEU A 1 88 ? 7.523 -11.508 0.458 1 95.81 88 LEU A O 1
ATOM 692 N N . ASP A 1 89 ? 8.602 -12.406 -1.254 1 90.44 89 ASP A N 1
ATOM 693 C CA . ASP A 1 89 ? 9.938 -12.25 -0.695 1 90.44 89 ASP A CA 1
ATOM 694 C C . ASP A 1 89 ? 10.43 -10.812 -0.852 1 90.44 89 ASP A C 1
ATOM 696 O O . ASP A 1 89 ? 11.109 -10.281 0.031 1 90.44 89 ASP A O 1
ATOM 700 N N . PHE A 1 90 ? 10.055 -10.203 -1.906 1 90.69 90 PHE A N 1
ATOM 701 C CA . PHE A 1 90 ? 10.672 -8.914 -2.203 1 90.69 90 PHE A CA 1
ATOM 702 C C . PHE A 1 90 ? 9.633 -7.797 -2.154 1 90.69 90 PHE A C 1
ATOM 704 O O . PHE A 1 90 ? 9.711 -6.914 -1.301 1 90.69 90 PHE A O 1
ATOM 711 N N . SER A 1 91 ? 8.578 -7.93 -2.963 1 92.38 91 SER A N 1
ATOM 712 C CA . SER A 1 91 ? 7.652 -6.82 -3.15 1 92.38 91 SER A CA 1
ATOM 713 C C . SER A 1 91 ? 6.883 -6.52 -1.869 1 92.38 91 SER A C 1
ATOM 715 O O . SER A 1 91 ? 6.77 -5.359 -1.463 1 92.38 91 SER A O 1
ATOM 717 N N . HIS A 1 92 ? 6.422 -7.52 -1.16 1 95.31 92 HIS A N 1
ATOM 718 C CA . HIS A 1 92 ? 5.613 -7.297 0.033 1 95.31 92 HIS A CA 1
ATOM 719 C C . HIS A 1 92 ? 6.461 -6.762 1.182 1 95.31 92 HIS A C 1
ATOM 721 O O . HIS A 1 92 ? 5.973 -6.004 2.02 1 95.31 92 HIS A O 1
ATOM 727 N N . GLY A 1 93 ? 7.762 -7.102 1.195 1 93.88 93 GLY A N 1
ATOM 728 C CA . GLY A 1 93 ? 8.672 -6.48 2.145 1 93.88 93 GLY A CA 1
ATOM 729 C C . GLY A 1 93 ? 8.859 -4.992 1.908 1 93.88 93 GLY A C 1
ATOM 730 O O . GLY A 1 93 ? 8.758 -4.191 2.842 1 93.88 93 GLY A O 1
ATOM 731 N N . VAL A 1 94 ? 9.062 -4.645 0.688 1 94.81 94 VAL A N 1
ATOM 732 C CA . VAL A 1 94 ? 9.266 -3.252 0.306 1 94.81 94 VAL A CA 1
ATOM 733 C C . VAL A 1 94 ? 7.988 -2.453 0.559 1 94.81 94 VAL A C 1
ATOM 735 O O . VAL A 1 94 ? 8.039 -1.362 1.133 1 94.81 94 VAL A O 1
ATOM 738 N N . LEU A 1 95 ? 6.816 -3.023 0.174 1 96.25 95 LEU A N 1
ATOM 739 C CA . LEU A 1 95 ? 5.531 -2.363 0.372 1 96.25 95 LEU A CA 1
ATOM 740 C C . LEU A 1 95 ? 5.262 -2.135 1.855 1 96.25 95 LEU A C 1
ATOM 742 O O . LEU A 1 95 ? 4.863 -1.04 2.258 1 96.25 95 LEU A O 1
ATOM 746 N N . GLY A 1 96 ? 5.527 -3.18 2.668 1 95.19 96 GLY A N 1
ATOM 747 C CA . GLY A 1 96 ? 5.348 -3.059 4.105 1 95.19 96 GLY A CA 1
ATOM 748 C C . GLY A 1 96 ? 6.234 -2 4.73 1 95.19 96 GLY A C 1
ATOM 749 O O . GLY A 1 96 ? 5.781 -1.207 5.555 1 95.19 96 GLY A O 1
ATOM 750 N N . HIS A 1 97 ? 7.469 -1.92 4.328 1 95.5 97 HIS A N 1
ATOM 751 C CA . HIS A 1 97 ? 8.43 -0.946 4.836 1 95.5 97 HIS A CA 1
ATOM 752 C C . HIS A 1 97 ? 8.031 0.473 4.441 1 95.5 97 HIS A C 1
ATOM 754 O O . HIS A 1 97 ? 8.062 1.384 5.273 1 95.5 97 HIS A O 1
ATOM 760 N N . SER A 1 98 ? 7.629 0.619 3.18 1 95.56 98 SER A N 1
ATOM 761 C CA . SER A 1 98 ? 7.242 1.934 2.676 1 95.56 98 SER A CA 1
ATOM 762 C C . SER A 1 98 ? 6.008 2.461 3.395 1 95.56 98 SER A C 1
ATOM 764 O O . SER A 1 98 ? 5.938 3.645 3.73 1 95.56 98 SER A O 1
ATOM 766 N N . LEU A 1 99 ? 5.043 1.581 3.664 1 96.44 99 LEU A N 1
ATOM 767 C CA . LEU A 1 99 ? 3.846 1.979 4.398 1 96.44 99 LEU A CA 1
ATOM 768 C C . LEU A 1 99 ? 4.195 2.393 5.824 1 96.44 99 LEU A C 1
ATOM 770 O O . LEU A 1 99 ? 3.699 3.408 6.32 1 96.44 99 LEU A O 1
ATOM 774 N N . ALA A 1 100 ? 5.074 1.66 6.453 1 95.94 100 ALA A N 1
ATOM 775 C CA . ALA A 1 100 ? 5.523 1.98 7.809 1 95.94 100 ALA A CA 1
ATOM 776 C C . ALA A 1 100 ? 6.258 3.316 7.84 1 95.94 100 ALA A C 1
ATOM 778 O O . ALA A 1 100 ? 6.074 4.113 8.766 1 95.94 100 ALA A O 1
ATOM 779 N N . HIS A 1 101 ? 7.09 3.57 6.84 1 96.94 101 HIS A N 1
ATOM 780 C CA . HIS A 1 101 ? 7.824 4.828 6.746 1 96.94 101 HIS A CA 1
ATOM 781 C C . HIS A 1 101 ? 6.871 6.008 6.574 1 96.94 101 HIS A C 1
ATOM 783 O O . HIS A 1 101 ? 7.062 7.059 7.191 1 96.94 101 HIS A O 1
ATOM 789 N N . SER A 1 102 ? 5.867 5.84 5.742 1 96.62 102 SER A N 1
ATOM 790 C CA . SER A 1 102 ? 4.867 6.887 5.566 1 96.62 102 SER A CA 1
ATOM 791 C C . SER A 1 102 ? 4.141 7.184 6.875 1 96.62 102 SER A C 1
ATOM 793 O O . SER A 1 102 ? 3.936 8.344 7.23 1 96.62 102 SER A O 1
ATOM 795 N N . ARG A 1 103 ? 3.775 6.145 7.629 1 96.88 103 ARG A N 1
ATOM 796 C CA . ARG A 1 103 ? 3.119 6.297 8.922 1 96.88 103 ARG A CA 1
ATOM 797 C C . ARG A 1 103 ? 3.998 7.074 9.898 1 96.88 103 ARG A C 1
ATOM 799 O O . ARG A 1 103 ? 3.525 7.992 10.57 1 96.88 103 ARG A O 1
ATOM 806 N N . SER A 1 104 ? 5.25 6.738 9.945 1 97.06 104 SER A N 1
ATOM 807 C CA . SER A 1 104 ? 6.203 7.406 10.828 1 97.06 104 SER A CA 1
ATOM 808 C C . SER A 1 104 ? 6.363 8.875 10.461 1 97.06 104 SER A C 1
ATOM 810 O O . SER A 1 104 ? 6.43 9.742 11.336 1 97.06 104 SER A O 1
ATOM 812 N N . ALA A 1 105 ? 6.449 9.086 9.141 1 96.5 105 ALA A N 1
ATOM 813 C CA . ALA A 1 105 ? 6.582 10.469 8.672 1 96.5 105 ALA A CA 1
ATOM 814 C C . ALA A 1 105 ? 5.379 11.305 9.086 1 96.5 105 ALA A C 1
ATOM 816 O O . ALA A 1 105 ? 5.531 12.438 9.539 1 96.5 105 ALA A O 1
ATOM 817 N N . LEU A 1 106 ? 4.199 10.75 8.961 1 97.12 106 LEU A N 1
ATOM 818 C CA . LEU A 1 106 ? 2.973 11.461 9.32 1 97.12 106 LEU A CA 1
ATOM 819 C C . LEU A 1 106 ? 2.889 11.672 10.828 1 97.12 106 LEU A C 1
ATOM 821 O O . LEU A 1 106 ? 2.504 12.75 11.281 1 97.12 106 LEU A O 1
ATOM 825 N N . ALA A 1 107 ? 3.264 10.664 11.609 1 96.19 107 ALA A N 1
ATOM 826 C CA . ALA A 1 107 ? 3.271 10.797 13.062 1 96.19 107 ALA A CA 1
ATOM 827 C C . ALA A 1 107 ? 4.227 11.898 13.508 1 96.19 107 ALA A C 1
ATOM 829 O O . ALA A 1 107 ? 3.889 12.703 14.383 1 96.19 107 ALA A O 1
ATOM 830 N N . ARG A 1 108 ? 5.395 11.977 12.875 1 94.69 108 ARG A N 1
ATOM 831 C CA . ARG A 1 108 ? 6.367 13.023 13.195 1 94.69 108 ARG A CA 1
ATOM 832 C C . ARG A 1 108 ? 5.816 14.406 12.844 1 94.69 108 ARG A C 1
ATOM 834 O O . ARG A 1 108 ? 5.953 15.344 13.625 1 94.69 108 ARG A O 1
ATOM 841 N N . ALA A 1 109 ? 5.203 14.469 11.688 1 93.12 109 ALA A N 1
ATOM 842 C CA . ALA A 1 109 ? 4.602 15.727 11.266 1 93.12 109 ALA A CA 1
ATOM 843 C C . ALA A 1 109 ? 3.527 16.188 12.25 1 93.12 109 ALA A C 1
ATOM 845 O O . ALA A 1 109 ? 3.506 17.344 12.664 1 93.12 109 ALA A O 1
ATOM 846 N N . ARG A 1 110 ? 2.654 15.234 12.555 1 93.38 110 ARG A N 1
ATOM 847 C CA . ARG A 1 110 ? 1.583 15.516 13.508 1 93.38 110 ARG A CA 1
ATOM 848 C C . ARG A 1 110 ? 2.145 16 14.836 1 93.38 110 ARG A C 1
ATOM 850 O O . ARG A 1 110 ? 1.692 17.016 15.367 1 93.38 110 ARG A O 1
ATOM 857 N N . ASN A 1 111 ? 3.182 15.344 15.383 1 92 111 ASN A N 1
ATOM 858 C CA . ASN A 1 111 ? 3.795 15.695 16.656 1 92 111 ASN A CA 1
ATOM 859 C C . ASN A 1 111 ? 4.496 17.047 16.594 1 92 111 ASN A C 1
ATOM 861 O O . ASN A 1 111 ? 4.449 17.828 17.547 1 92 111 ASN A O 1
ATOM 865 N N . THR A 1 112 ? 5.121 17.344 15.492 1 89.81 112 THR A N 1
ATOM 866 C CA . THR A 1 112 ? 5.801 18.609 15.305 1 89.81 112 THR A CA 1
ATOM 867 C C . THR A 1 112 ? 4.797 19.766 15.305 1 89.81 112 THR A C 1
ATOM 869 O O . THR A 1 112 ? 5.004 20.781 15.984 1 89.81 112 THR A O 1
ATOM 872 N N . VAL A 1 113 ? 3.682 19.594 14.648 1 86.12 113 VAL A N 1
ATOM 873 C CA . VAL A 1 113 ? 2.656 20.625 14.539 1 86.12 113 VAL A CA 1
ATOM 874 C C . VAL A 1 113 ? 2.021 20.875 15.898 1 86.12 113 VAL A C 1
ATOM 876 O O . VAL A 1 113 ? 1.647 22.016 16.219 1 86.12 113 VAL A O 1
ATOM 879 N N . LEU A 1 114 ? 1.924 19.875 16.688 1 87.5 114 LEU A N 1
ATOM 880 C CA . LEU A 1 114 ? 1.231 19.984 17.969 1 87.5 114 LEU A CA 1
ATOM 881 C C . LEU A 1 114 ? 2.197 20.391 19.078 1 87.5 114 LEU A C 1
ATOM 883 O O . LEU A 1 114 ? 1.777 20.672 20.203 1 87.5 114 LEU A O 1
ATOM 887 N N . SER A 1 115 ? 3.426 20.344 18.703 1 81.75 115 SER A N 1
ATOM 888 C CA . SER A 1 115 ? 4.398 20.75 19.703 1 81.75 115 SER A CA 1
ATOM 889 C C . SER A 1 115 ? 4.223 22.234 20.062 1 81.75 115 SER A C 1
ATOM 891 O O . SER A 1 115 ? 3.709 23.016 19.266 1 81.75 115 SER A O 1
ATOM 893 N N . GLN A 1 116 ? 4.355 22.594 21.406 1 66.31 116 GLN A N 1
ATOM 894 C CA . GLN A 1 116 ? 4.199 23.891 22.062 1 66.31 116 GLN A CA 1
ATOM 895 C C . GLN A 1 116 ? 4.766 25.016 21.203 1 66.31 116 GLN A C 1
ATOM 897 O O . GLN A 1 116 ? 4.219 26.125 21.188 1 66.31 116 GLN A O 1
ATOM 902 N N . ALA A 1 117 ? 5.809 24.656 20.594 1 56.03 117 ALA A N 1
ATOM 903 C CA . ALA A 1 117 ? 6.422 25.719 19.812 1 56.03 117 ALA A CA 1
ATOM 904 C C . ALA A 1 117 ? 5.457 26.234 18.75 1 56.03 117 ALA A C 1
ATOM 906 O O . ALA A 1 117 ? 5.434 27.422 18.438 1 56.03 117 ALA A O 1
ATOM 907 N N . TYR A 1 118 ? 4.727 25.297 18.281 1 55.69 118 TYR A N 1
ATOM 908 C CA . TYR A 1 118 ? 3.766 25.734 17.266 1 55.69 118 TYR A CA 1
ATOM 909 C C . TYR A 1 118 ? 2.436 26.109 17.906 1 55.69 118 TYR A C 1
ATOM 911 O O . TYR A 1 118 ? 1.541 26.625 17.234 1 55.69 118 TYR A O 1
ATOM 919 N N . ARG A 1 119 ? 2.383 25.703 19.172 1 59.22 119 ARG A N 1
ATOM 920 C CA . ARG A 1 119 ? 1.17 26.078 19.891 1 59.22 119 ARG A CA 1
ATOM 921 C C . ARG A 1 119 ? 1.267 27.5 20.422 1 59.22 119 ARG A C 1
ATOM 923 O O . ARG A 1 119 ? 0.259 28.094 20.812 1 59.22 119 ARG A O 1
ATOM 930 N N . LEU A 1 120 ? 2.475 27.953 20.594 1 55.81 120 LEU A N 1
ATOM 931 C CA . LEU A 1 120 ? 2.512 29.297 21.172 1 55.81 120 LEU A CA 1
ATOM 932 C C . LEU A 1 120 ? 1.997 30.344 20.172 1 55.81 120 LEU A C 1
ATOM 934 O O . LEU A 1 120 ? 2.402 30.344 19.016 1 55.81 120 LEU A O 1
ATOM 938 N N . PRO A 1 121 ? 0.877 30.953 20.531 1 52.91 121 PRO A N 1
ATOM 939 C CA . PRO A 1 121 ? 0.417 32.062 19.688 1 52.91 121 PRO A CA 1
ATOM 940 C C . PRO A 1 121 ? 1.549 33 19.281 1 52.91 121 PRO A C 1
ATOM 942 O O . PRO A 1 121 ? 2.533 33.156 20.016 1 52.91 121 PRO A O 1
ATOM 945 N N . ASP A 1 122 ? 1.546 33.375 17.984 1 49.88 122 ASP A N 1
ATOM 946 C CA . ASP A 1 122 ? 2.518 34.312 17.469 1 49.88 122 ASP A CA 1
ATOM 947 C C . ASP A 1 122 ? 2.787 35.438 18.469 1 49.88 122 ASP A C 1
ATOM 949 O O . ASP A 1 122 ? 3.908 35.938 18.578 1 49.88 122 ASP A O 1
ATOM 953 N N . GLU A 1 123 ? 1.775 35.781 19.078 1 52.94 123 GLU A N 1
ATOM 954 C CA . GLU A 1 123 ? 1.894 36.875 20.031 1 52.94 123 GLU A CA 1
ATOM 955 C C . GLU A 1 123 ? 2.904 36.562 21.125 1 52.94 123 GLU A C 1
ATOM 957 O O . GLU A 1 123 ? 3.654 37.438 21.578 1 52.94 123 GLU A O 1
ATOM 962 N N . ILE A 1 124 ? 2.838 35.406 21.562 1 50.69 124 ILE A N 1
ATOM 963 C CA . ILE A 1 124 ? 3.744 35.031 22.641 1 50.69 124 ILE A CA 1
ATOM 964 C C . ILE A 1 124 ? 5.152 34.812 22.094 1 50.69 124 ILE A C 1
ATOM 966 O O . ILE A 1 124 ? 6.141 35.125 22.766 1 50.69 124 ILE A O 1
ATOM 970 N N . PHE A 1 125 ? 5.262 34.375 20.906 1 49.12 125 PHE A N 1
ATOM 971 C CA . PHE A 1 125 ? 6.59 34.219 20.328 1 49.12 125 PHE A CA 1
ATOM 972 C C . PHE A 1 125 ? 7.293 35.562 20.25 1 49.12 125 PHE A C 1
ATOM 974 O O . PHE A 1 125 ? 8.516 35.656 20.422 1 49.12 125 PHE A O 1
ATOM 981 N N . TYR A 1 126 ? 6.547 36.5 19.984 1 48.31 126 TYR A N 1
ATOM 982 C CA . TYR A 1 126 ? 7.113 37.844 19.953 1 48.31 126 TYR A CA 1
ATOM 983 C C . TYR A 1 126 ? 7.617 38.25 21.328 1 48.31 126 TYR A C 1
ATOM 985 O O . TYR A 1 126 ? 8.617 38.969 21.453 1 48.31 126 TYR A O 1
ATOM 993 N N . GLU A 1 127 ? 6.871 37.75 22.266 1 51.09 127 GLU A N 1
ATOM 994 C CA . GLU A 1 127 ? 7.227 38.219 23.609 1 51.09 127 GLU A CA 1
ATOM 995 C C . GLU A 1 127 ? 8.398 37.438 24.188 1 51.09 127 GLU A C 1
ATOM 997 O O . GLU A 1 127 ? 9.086 37.906 25.094 1 51.09 127 GLU A O 1
ATOM 1002 N N . ILE A 1 128 ? 8.68 36.375 23.656 1 45.31 128 ILE A N 1
ATOM 1003 C CA . ILE A 1 128 ? 9.852 35.656 24.156 1 45.31 128 ILE A CA 1
ATOM 1004 C C . ILE A 1 128 ? 11.086 36.094 23.375 1 45.31 128 ILE A C 1
ATOM 1006 O O . ILE A 1 128 ? 11.062 36.156 22.141 1 45.31 128 ILE A O 1
ATOM 1010 N N . MET B 1 1 ? 35.812 -81 -54.969 1 26.98 1 MET B N 1
ATOM 1011 C CA . MET B 1 1 ? 34.469 -80.438 -55.094 1 26.98 1 MET B CA 1
ATOM 1012 C C . MET B 1 1 ? 34.312 -79.125 -54.344 1 26.98 1 MET B C 1
ATOM 1014 O O . MET B 1 1 ? 33.219 -78.688 -54.031 1 26.98 1 MET B O 1
ATOM 1018 N N . GLY B 1 2 ? 35.438 -78.375 -53.875 1 29.39 2 GLY B N 1
ATOM 1019 C CA . GLY B 1 2 ? 35.906 -77.375 -53 1 29.39 2 GLY B CA 1
ATOM 1020 C C . GLY B 1 2 ? 35.562 -75.938 -53.469 1 29.39 2 GLY B C 1
ATOM 1021 O O . GLY B 1 2 ? 35.5 -75 -52.688 1 29.39 2 GLY B O 1
ATOM 1022 N N . GLN B 1 3 ? 35.656 -75.562 -54.75 1 30.84 3 GLN B N 1
ATOM 1023 C CA . GLN B 1 3 ? 36 -74.25 -55.25 1 30.84 3 GLN B CA 1
ATOM 1024 C C . GLN B 1 3 ? 34.75 -73.375 -55.219 1 30.84 3 GLN B C 1
ATOM 1026 O O . GLN B 1 3 ? 34.875 -72.125 -55.125 1 30.84 3 GLN B O 1
ATOM 1031 N N . ARG B 1 4 ? 33.562 -73.75 -55.688 1 32.03 4 ARG B N 1
ATOM 1032 C CA . ARG B 1 4 ? 32.688 -72.812 -56.406 1 32.03 4 ARG B CA 1
ATOM 1033 C C . ARG B 1 4 ? 31.953 -71.938 -55.438 1 32.03 4 ARG B C 1
ATOM 1035 O O . ARG B 1 4 ? 31.031 -71.188 -55.844 1 32.03 4 ARG B O 1
ATOM 1042 N N . LEU B 1 5 ? 32.062 -72.125 -54.125 1 31.48 5 LEU B N 1
ATOM 1043 C CA . LEU B 1 5 ? 31.078 -71.5 -53.25 1 31.48 5 LEU B CA 1
ATOM 1044 C C . LEU B 1 5 ? 31.281 -70 -53.156 1 31.48 5 LEU B C 1
ATOM 1046 O O . LEU B 1 5 ? 30.578 -69.312 -52.406 1 31.48 5 LEU B O 1
ATOM 1050 N N . ALA B 1 6 ? 32.375 -69.438 -53.688 1 31.88 6 ALA B N 1
ATOM 1051 C CA . ALA B 1 6 ? 32.875 -68.125 -53.281 1 31.88 6 ALA B CA 1
ATOM 1052 C C . ALA B 1 6 ? 31.969 -67.062 -53.812 1 31.88 6 ALA B C 1
ATOM 1054 O O . ALA B 1 6 ? 32 -65.938 -53.312 1 31.88 6 ALA B O 1
ATOM 1055 N N . ARG B 1 7 ? 31.406 -67.25 -55 1 29.75 7 ARG B N 1
ATOM 1056 C CA . ARG B 1 7 ? 31.109 -66.062 -55.812 1 29.75 7 ARG B CA 1
ATOM 1057 C C . ARG B 1 7 ? 29.922 -65.312 -55.25 1 29.75 7 ARG B C 1
ATOM 1059 O O . ARG B 1 7 ? 29.734 -64.125 -55.562 1 29.75 7 ARG B O 1
ATOM 1066 N N . VAL B 1 8 ? 28.906 -66.062 -54.781 1 31.08 8 VAL B N 1
ATOM 1067 C CA . VAL B 1 8 ? 27.578 -65.438 -54.844 1 31.08 8 VAL B CA 1
ATOM 1068 C C . VAL B 1 8 ? 27.484 -64.312 -53.812 1 31.08 8 VAL B C 1
ATOM 1070 O O . VAL B 1 8 ? 26.484 -63.594 -53.781 1 31.08 8 VAL B O 1
ATOM 1073 N N . LEU B 1 9 ? 28.469 -64.188 -52.906 1 28.58 9 LEU B N 1
ATOM 1074 C CA . LEU B 1 9 ? 28.188 -63.375 -51.719 1 28.58 9 LEU B CA 1
ATOM 1075 C C . LEU B 1 9 ? 28.141 -61.875 -52.094 1 28.58 9 LEU B C 1
ATOM 1077 O O . LEU B 1 9 ? 27.688 -61.062 -51.312 1 28.58 9 LEU B O 1
ATOM 1081 N N . HIS B 1 10 ? 28.844 -61.531 -53.188 1 29.84 10 HIS B N 1
ATOM 1082 C CA . HIS B 1 10 ? 29.219 -60.125 -53.25 1 29.84 10 HIS B CA 1
ATOM 1083 C C . HIS B 1 10 ? 28 -59.25 -53.531 1 29.84 10 HIS B C 1
ATOM 1085 O O . HIS B 1 10 ? 28.016 -58.062 -53.281 1 29.84 10 HIS B O 1
ATOM 1091 N N . VAL B 1 11 ? 27.109 -59.781 -54.344 1 30.66 11 VAL B N 1
ATOM 1092 C CA . VAL B 1 11 ? 26.344 -58.781 -55.094 1 30.66 11 VAL B CA 1
ATOM 1093 C C . VAL B 1 11 ? 25.312 -58.156 -54.156 1 30.66 11 VAL B C 1
ATOM 1095 O O . VAL B 1 11 ? 24.891 -57 -54.375 1 30.66 11 VAL B O 1
ATOM 1098 N N . GLN B 1 12 ? 24.812 -58.938 -53.188 1 29.45 12 GLN B N 1
ATOM 1099 C CA . GLN B 1 12 ? 23.531 -58.438 -52.719 1 29.45 12 GLN B CA 1
ATOM 1100 C C . GLN B 1 12 ? 23.703 -57.156 -51.906 1 29.45 12 GLN B C 1
ATOM 1102 O O . GLN B 1 12 ? 22.734 -56.625 -51.375 1 29.45 12 GLN B O 1
ATOM 1107 N N . GLN B 1 13 ? 24.953 -56.75 -51.625 1 29.72 13 GLN B N 1
ATOM 1108 C CA . GLN B 1 13 ? 25.062 -55.781 -50.531 1 29.72 13 GLN B CA 1
ATOM 1109 C C . GLN B 1 13 ? 24.344 -54.469 -50.906 1 29.72 13 GLN B C 1
ATOM 1111 O O . GLN B 1 13 ? 23.859 -53.75 -50.031 1 29.72 13 GLN B O 1
ATOM 1116 N N . THR B 1 14 ? 24.547 -54.062 -52.156 1 29.48 14 THR B N 1
ATOM 1117 C CA . THR B 1 14 ? 24.469 -52.625 -52.281 1 29.48 14 THR B CA 1
ATOM 1118 C C . THR B 1 14 ? 23.031 -52.125 -52.25 1 29.48 14 THR B C 1
ATOM 1120 O O . THR B 1 14 ? 22.766 -50.938 -52.344 1 29.48 14 THR B O 1
ATOM 1123 N N . LYS B 1 15 ? 22.125 -53 -52.594 1 35.38 15 LYS B N 1
ATOM 1124 C CA . LYS B 1 15 ? 20.875 -52.312 -52.875 1 35.38 15 LYS B CA 1
ATOM 1125 C C . LYS B 1 15 ? 20.266 -51.75 -51.594 1 35.38 15 LYS B C 1
ATOM 1127 O O . LYS B 1 15 ? 19.453 -52.406 -50.938 1 35.38 15 LYS B O 1
ATOM 1132 N N . LEU B 1 16 ? 21 -51.594 -50.5 1 31.06 16 LEU B N 1
ATOM 1133 C CA . LEU B 1 16 ? 20.344 -51.125 -49.281 1 31.06 16 LEU B CA 1
ATOM 1134 C C . LEU B 1 16 ? 19.406 -49.969 -49.562 1 31.06 16 LEU B C 1
ATOM 1136 O O . LEU B 1 16 ? 19.562 -49.25 -50.562 1 31.06 16 LEU B O 1
ATOM 1140 N N . LEU B 1 17 ? 18.438 -49.688 -48.531 1 27.75 17 LEU B N 1
ATOM 1141 C CA . LEU B 1 17 ? 17.172 -49 -48.25 1 27.75 17 LEU B CA 1
ATOM 1142 C C . LEU B 1 17 ? 17.312 -47.5 -48.438 1 27.75 17 LEU B C 1
ATOM 1144 O O . LEU B 1 17 ? 18.031 -46.844 -47.688 1 27.75 17 LEU B O 1
ATOM 1148 N N . HIS B 1 18 ? 17.547 -46.969 -49.688 1 34.5 18 HIS B N 1
ATOM 1149 C CA . HIS B 1 18 ? 17.297 -45.562 -49.875 1 34.5 18 HIS B CA 1
ATOM 1150 C C . HIS B 1 18 ? 15.938 -45.156 -49.344 1 34.5 18 HIS B C 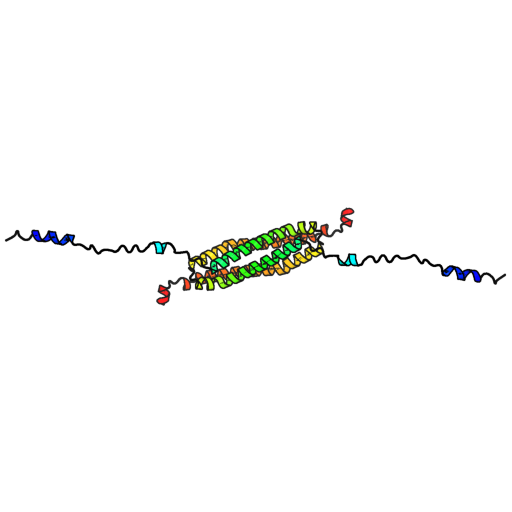1
ATOM 1152 O O . HIS B 1 18 ? 14.922 -45.219 -50.031 1 34.5 18 HIS B O 1
ATOM 1158 N N . LEU B 1 19 ? 15.398 -45.875 -48.312 1 32.75 19 LEU B N 1
ATOM 1159 C CA . LEU B 1 19 ? 14.18 -45.281 -47.812 1 32.75 19 LEU B CA 1
ATOM 1160 C C . LEU B 1 19 ? 14.336 -43.781 -47.656 1 32.75 19 LEU B C 1
ATOM 1162 O O . LEU B 1 19 ? 15.32 -43.312 -47.094 1 32.75 19 LEU B O 1
ATOM 1166 N N . GLY B 1 20 ? 13.805 -43.031 -48.656 1 30.78 20 GLY B N 1
ATOM 1167 C CA . GLY B 1 20 ? 13.547 -41.594 -48.688 1 30.78 20 GLY B CA 1
ATOM 1168 C C . GLY B 1 20 ? 13.117 -41.031 -47.344 1 30.78 20 GLY B C 1
ATOM 1169 O O . GLY B 1 20 ? 11.992 -41.25 -46.906 1 30.78 20 GLY B O 1
ATOM 1170 N N . LEU B 1 21 ? 13.914 -41.125 -46.25 1 34.31 21 LEU B N 1
ATOM 1171 C CA . LEU B 1 21 ? 13.688 -40.312 -45.062 1 34.31 21 LEU B CA 1
ATOM 1172 C C . LEU B 1 21 ? 13.297 -38.906 -45.438 1 34.31 21 LEU B C 1
ATOM 1174 O O . LEU B 1 21 ? 14.109 -38.156 -46 1 34.31 21 LEU B O 1
ATOM 1178 N N . ASN B 1 22 ? 12.117 -38.75 -46.094 1 34.44 22 ASN B N 1
ATOM 1179 C CA . ASN B 1 22 ? 11.539 -37.406 -46.031 1 34.44 22 ASN B CA 1
ATOM 1180 C C . ASN B 1 22 ? 11.891 -36.688 -44.75 1 34.44 22 ASN B C 1
ATOM 1182 O O . ASN B 1 22 ? 11.531 -37.156 -43.656 1 34.44 22 ASN B O 1
ATOM 1186 N N . HIS B 1 23 ? 13.078 -36.156 -44.625 1 37.12 23 HIS B N 1
ATOM 1187 C CA . HIS B 1 23 ? 13.414 -35.125 -43.625 1 37.12 23 HIS B CA 1
ATOM 1188 C C . HIS B 1 23 ? 12.227 -34.188 -43.375 1 37.12 23 HIS B C 1
ATOM 1190 O O . HIS B 1 23 ? 11.977 -33.281 -44.156 1 37.12 23 HIS B O 1
ATOM 1196 N N . GLN B 1 24 ? 11.039 -34.75 -43.219 1 36.31 24 GLN B N 1
ATOM 1197 C CA . GLN B 1 24 ? 10.133 -33.812 -42.562 1 36.31 24 GLN B CA 1
ATOM 1198 C C . GLN B 1 24 ? 10.883 -32.906 -41.594 1 36.31 24 GLN B C 1
ATOM 1200 O O . GLN B 1 24 ? 11.453 -33.406 -40.594 1 36.31 24 GLN B O 1
ATOM 1205 N N . SER B 1 25 ? 11.617 -31.953 -42.156 1 38.69 25 SER B N 1
ATOM 1206 C CA . SER B 1 25 ? 11.953 -30.781 -41.344 1 38.69 25 SER B CA 1
ATOM 1207 C C . SER B 1 25 ? 10.883 -30.516 -40.281 1 38.69 25 SER B C 1
ATOM 1209 O O . SER B 1 25 ? 9.805 -30.016 -40.594 1 38.69 25 SER B O 1
ATOM 1211 N N . LEU B 1 26 ? 10.602 -31.547 -39.469 1 38.59 26 LEU B N 1
ATOM 1212 C CA . LEU B 1 26 ? 9.922 -31.062 -38.281 1 38.59 26 LEU B CA 1
ATOM 1213 C C . LEU B 1 26 ? 10.352 -29.641 -37.938 1 38.59 26 LEU B C 1
ATOM 1215 O O . LEU B 1 26 ? 11.531 -29.375 -37.719 1 38.59 26 LEU B O 1
ATOM 1219 N N . ASP B 1 27 ? 9.758 -28.719 -38.781 1 37.56 27 ASP B N 1
ATOM 1220 C CA . ASP B 1 27 ? 9.898 -27.281 -38.562 1 37.56 27 ASP B CA 1
ATOM 1221 C C . ASP B 1 27 ? 10.133 -26.969 -37.094 1 37.56 27 ASP B C 1
ATOM 1223 O O . ASP B 1 27 ? 9.266 -27.234 -36.25 1 37.56 27 ASP B O 1
ATOM 1227 N N . ILE B 1 28 ? 11.32 -27.078 -36.625 1 47.03 28 ILE B N 1
ATOM 1228 C CA . ILE B 1 28 ? 11.859 -26.406 -35.438 1 47.03 28 ILE B CA 1
ATOM 1229 C C . ILE B 1 28 ? 11.117 -25.094 -35.219 1 47.03 28 ILE B C 1
ATOM 1231 O O . ILE B 1 28 ? 11.234 -24.484 -34.156 1 47.03 28 ILE B O 1
ATOM 1235 N N . THR B 1 29 ? 10.469 -24.703 -36.312 1 41.91 29 THR B N 1
ATOM 1236 C CA . THR B 1 29 ? 9.727 -23.453 -36.125 1 41.91 29 THR B CA 1
ATOM 1237 C C . THR B 1 29 ? 8.602 -23.656 -35.125 1 41.91 29 THR B C 1
ATOM 1239 O O . THR B 1 29 ? 8.055 -22.688 -34.594 1 41.91 29 THR B O 1
ATOM 1242 N N . VAL B 1 30 ? 8.125 -24.875 -35.031 1 44.84 30 VAL B N 1
ATOM 1243 C CA . VAL B 1 30 ? 7.117 -25.047 -34 1 44.84 30 VAL B CA 1
ATOM 1244 C C . VAL B 1 30 ? 7.758 -24.859 -32.625 1 44.84 30 VAL B C 1
ATOM 1246 O O . VAL B 1 30 ? 7.059 -24.656 -31.625 1 44.84 30 VAL B O 1
ATOM 1249 N N . MET B 1 31 ? 9.031 -25.25 -32.5 1 42.66 31 MET B N 1
ATOM 1250 C CA . MET B 1 31 ? 9.617 -25.016 -31.188 1 42.66 31 MET B CA 1
ATOM 1251 C C . MET B 1 31 ? 9.531 -23.531 -30.812 1 42.66 31 MET B C 1
ATOM 1253 O O . MET B 1 31 ? 9.68 -23.188 -29.641 1 42.66 31 MET B O 1
ATOM 1257 N N . SER B 1 32 ? 9.875 -22.75 -31.797 1 42.94 32 SER B N 1
ATOM 1258 C CA . SER B 1 32 ? 10.125 -21.344 -31.5 1 42.94 32 SER B CA 1
ATOM 1259 C C . SER B 1 32 ? 8.922 -20.703 -30.812 1 42.94 32 SER B C 1
ATOM 1261 O O . SER B 1 32 ? 9.07 -19.734 -30.062 1 42.94 32 SER B O 1
ATOM 1263 N N . SER B 1 33 ? 7.754 -20.906 -31.531 1 41.41 33 SER B N 1
ATOM 1264 C CA . SER B 1 33 ? 6.707 -20.078 -30.922 1 41.41 33 SER B CA 1
ATOM 1265 C C . SER B 1 33 ? 6.297 -20.625 -29.562 1 41.41 33 SER B C 1
ATOM 1267 O O . SER B 1 33 ? 5.168 -21.078 -29.375 1 41.41 33 SER B O 1
ATOM 1269 N N . LEU B 1 34 ? 6.855 -21.516 -29.109 1 42.66 34 LEU B N 1
ATOM 1270 C CA . LEU B 1 34 ? 6.578 -21.734 -27.688 1 42.66 34 LEU B CA 1
ATOM 1271 C C . LEU B 1 34 ? 6.438 -20.406 -26.969 1 42.66 34 LEU B C 1
ATOM 1273 O O . LEU B 1 34 ? 7.434 -19.797 -26.562 1 42.66 34 LEU B O 1
ATOM 1277 N N . ARG B 1 35 ? 5.93 -19.484 -27.656 1 46.16 35 ARG B N 1
ATOM 1278 C CA . ARG B 1 35 ? 5.477 -18.219 -27.078 1 46.16 35 ARG B CA 1
ATOM 1279 C C . ARG B 1 35 ? 5.152 -18.391 -25.594 1 46.16 35 ARG B C 1
ATOM 1281 O O . ARG B 1 35 ? 4.285 -19.188 -25.234 1 46.16 35 ARG B O 1
ATOM 1288 N N . VAL B 1 36 ? 6.18 -18.5 -24.875 1 51.66 36 VAL B N 1
ATOM 1289 C CA . VAL B 1 36 ? 5.863 -18.422 -23.453 1 51.66 36 VAL B CA 1
ATOM 1290 C C . VAL B 1 36 ? 4.531 -17.703 -23.266 1 51.66 36 VAL B C 1
ATOM 1292 O O . VAL B 1 36 ? 4.414 -16.516 -23.578 1 51.66 36 VAL B O 1
ATOM 1295 N N . ARG B 1 37 ? 3.391 -18.281 -23.828 1 60.69 37 ARG B N 1
ATOM 1296 C CA . ARG B 1 37 ? 2.043 -17.766 -23.625 1 60.69 37 ARG B CA 1
ATOM 1297 C C . ARG B 1 37 ? 1.943 -17 -22.312 1 60.69 37 ARG B C 1
ATOM 1299 O O . ARG B 1 37 ? 2.119 -17.578 -21.234 1 60.69 37 ARG B O 1
ATOM 1306 N N . THR B 1 38 ? 2.318 -15.781 -22.453 1 75.69 38 THR B N 1
ATOM 1307 C CA . THR B 1 38 ? 2.201 -14.93 -21.281 1 75.69 38 THR B CA 1
ATOM 1308 C C . THR B 1 38 ? 0.789 -15 -20.703 1 75.69 38 THR B C 1
ATOM 1310 O O . THR B 1 38 ? -0.192 -14.859 -21.438 1 75.69 38 THR B O 1
ATOM 1313 N N . CYS B 1 39 ? 0.545 -15.578 -19.578 1 89.56 39 CYS B N 1
ATOM 1314 C CA . CYS B 1 39 ? -0.696 -15.68 -18.812 1 89.56 39 CYS B CA 1
ATOM 1315 C C . CYS B 1 39 ? -1.252 -14.305 -18.484 1 89.56 39 CYS B C 1
ATOM 1317 O O . CYS B 1 39 ? -0.651 -13.555 -17.719 1 89.56 39 CYS B O 1
ATOM 1319 N N . PRO B 1 40 ? -2.35 -13.906 -19.297 1 94.12 40 PRO B N 1
ATOM 1320 C CA . PRO B 1 40 ? -2.936 -12.586 -19.062 1 94.12 40 PRO B CA 1
ATOM 1321 C C . PRO B 1 40 ? -3.188 -12.305 -17.578 1 94.12 40 PRO B C 1
ATOM 1323 O O . PRO B 1 40 ? -2.982 -11.18 -17.109 1 94.12 40 PRO B O 1
ATOM 1326 N N . ALA B 1 41 ? -3.584 -13.258 -16.859 1 94.12 41 ALA B N 1
ATOM 1327 C CA . ALA B 1 41 ? -3.842 -13.086 -15.43 1 94.12 41 ALA B CA 1
ATOM 1328 C C . ALA B 1 41 ? -2.568 -12.695 -14.688 1 94.12 41 ALA B C 1
ATOM 1330 O O . ALA B 1 41 ? -2.588 -11.805 -13.836 1 94.12 41 ALA B O 1
ATOM 1331 N N . LEU B 1 42 ? -1.554 -13.336 -15.016 1 95.25 42 LEU B N 1
ATOM 1332 C CA . LEU B 1 42 ? -0.275 -13.031 -14.383 1 95.25 42 LEU B CA 1
ATOM 1333 C C . LEU B 1 42 ? 0.189 -11.625 -14.742 1 95.25 42 LEU B C 1
ATOM 1335 O O . LEU B 1 42 ? 0.663 -10.883 -13.883 1 95.25 42 LEU B O 1
ATOM 1339 N N . LYS B 1 43 ? 0.035 -11.297 -15.977 1 95.88 43 LYS B N 1
ATOM 1340 C CA . LYS B 1 43 ? 0.436 -9.969 -16.438 1 95.88 43 LYS B CA 1
ATOM 1341 C C . LYS B 1 43 ? -0.367 -8.875 -15.727 1 95.88 43 LYS B C 1
ATOM 1343 O O . LYS B 1 43 ? 0.188 -7.855 -15.32 1 95.88 43 LYS B O 1
ATOM 1348 N N . ALA B 1 44 ? -1.695 -9.039 -15.648 1 97.25 44 ALA B N 1
ATOM 1349 C CA . ALA B 1 44 ? -2.559 -8.078 -14.969 1 97.25 44 ALA B CA 1
ATOM 1350 C C . ALA B 1 44 ? -2.174 -7.938 -13.5 1 97.25 44 ALA B C 1
ATOM 1352 O O . ALA B 1 44 ? -2.141 -6.824 -12.961 1 97.25 44 ALA B O 1
ATOM 1353 N N . TRP B 1 45 ? -1.882 -9.023 -12.867 1 97.69 45 TRP B N 1
ATOM 1354 C CA . TRP B 1 45 ? -1.493 -9.023 -11.461 1 97.69 45 TRP B CA 1
ATOM 1355 C C . TRP B 1 45 ? -0.153 -8.32 -11.266 1 97.69 45 TRP B C 1
ATOM 1357 O O . TRP B 1 45 ? -0.008 -7.488 -10.367 1 97.69 45 TRP B O 1
ATOM 1367 N N . GLU B 1 46 ? 0.801 -8.578 -12.148 1 96.69 46 GLU B N 1
ATOM 1368 C CA . GLU B 1 46 ? 2.109 -7.934 -12.07 1 96.69 46 GLU B CA 1
ATOM 1369 C C . GLU B 1 46 ? 2.008 -6.438 -12.352 1 96.69 46 GLU B C 1
ATOM 1371 O O . GLU B 1 46 ? 2.697 -5.633 -11.727 1 96.69 46 GLU B O 1
ATOM 1376 N N . ALA B 1 47 ? 1.165 -6.051 -13.234 1 97.94 47 ALA B N 1
ATOM 1377 C CA . ALA B 1 47 ? 0.923 -4.641 -13.516 1 97.94 47 ALA B CA 1
ATOM 1378 C C . ALA B 1 47 ? 0.303 -3.938 -12.312 1 97.94 47 ALA B C 1
ATOM 1380 O O . ALA B 1 47 ? 0.65 -2.795 -12.008 1 97.94 47 ALA B O 1
ATOM 1381 N N . ALA B 1 48 ? -0.601 -4.598 -11.695 1 98.31 48 ALA B N 1
ATOM 1382 C CA . ALA B 1 48 ? -1.217 -4.039 -10.492 1 98.31 48 ALA B CA 1
ATOM 1383 C C . ALA B 1 48 ? -0.187 -3.861 -9.383 1 98.31 48 ALA B C 1
ATOM 1385 O O . ALA B 1 48 ? -0.247 -2.893 -8.617 1 98.31 48 ALA B O 1
ATOM 1386 N N . GLU B 1 49 ? 0.745 -4.801 -9.266 1 97.81 49 GLU B N 1
ATOM 1387 C CA . GLU B 1 49 ? 1.821 -4.688 -8.281 1 97.81 49 GLU B CA 1
ATOM 1388 C C . GLU B 1 49 ? 2.68 -3.455 -8.547 1 97.81 49 GLU B C 1
ATOM 1390 O O . GLU B 1 49 ? 3.021 -2.719 -7.621 1 97.81 49 GLU B O 1
ATOM 1395 N N . THR B 1 50 ? 3.021 -3.244 -9.797 1 97.31 50 THR B N 1
ATOM 1396 C CA . THR B 1 50 ? 3.832 -2.096 -10.188 1 97.31 50 THR B CA 1
ATOM 1397 C C . THR B 1 50 ? 3.102 -0.791 -9.891 1 97.31 50 THR B C 1
ATOM 1399 O O . THR B 1 50 ? 3.691 0.151 -9.359 1 97.31 50 THR B O 1
ATOM 1402 N N . GLU B 1 51 ? 1.808 -0.741 -10.242 1 98.19 51 GLU B N 1
ATOM 1403 C CA . GLU B 1 51 ? 0.991 0.438 -9.969 1 98.19 51 GLU B CA 1
ATOM 1404 C C . GLU B 1 51 ? 0.91 0.72 -8.477 1 98.19 51 GLU B C 1
ATOM 1406 O O . GLU B 1 51 ? 0.985 1.875 -8.047 1 98.19 51 GLU B O 1
ATOM 1411 N N . LEU B 1 52 ? 0.764 -0.327 -7.699 1 98.25 52 LEU B N 1
ATOM 1412 C CA . LEU B 1 52 ? 0.712 -0.192 -6.246 1 98.25 52 LEU B CA 1
ATOM 1413 C C . LEU B 1 52 ? 2.02 0.376 -5.707 1 98.25 52 LEU B C 1
ATOM 1415 O O . LEU B 1 52 ? 2.01 1.295 -4.883 1 98.25 52 LEU B O 1
ATOM 1419 N N . ALA B 1 53 ? 3.154 -0.127 -6.145 1 97.5 53 ALA B N 1
ATOM 1420 C CA . ALA B 1 53 ? 4.461 0.358 -5.711 1 97.5 53 ALA B CA 1
ATOM 1421 C C . ALA B 1 53 ? 4.645 1.832 -6.062 1 97.5 53 ALA B C 1
ATOM 1423 O O . ALA B 1 53 ? 5.145 2.613 -5.25 1 97.5 53 ALA B O 1
ATOM 1424 N N . GLU B 1 54 ? 4.215 2.193 -7.238 1 97.75 54 GLU B N 1
ATOM 1425 C CA . GLU B 1 54 ? 4.332 3.578 -7.684 1 97.75 54 GLU B CA 1
ATOM 1426 C C . GLU B 1 54 ? 3.447 4.504 -6.848 1 97.75 54 GLU B C 1
ATOM 1428 O O . GLU B 1 54 ? 3.875 5.59 -6.453 1 97.75 54 GLU B O 1
ATOM 1433 N N . SER B 1 55 ? 2.199 4.098 -6.645 1 98.19 55 SER B N 1
ATOM 1434 C CA . SER B 1 55 ? 1.286 4.895 -5.828 1 98.19 55 SER B CA 1
ATOM 1435 C C . SER B 1 55 ? 1.802 5.039 -4.402 1 98.19 55 SER B C 1
ATOM 1437 O O . SER B 1 55 ? 1.688 6.109 -3.801 1 98.19 55 SER B O 1
ATOM 1439 N N . LEU B 1 56 ? 2.361 3.973 -3.855 1 97.94 56 LEU B N 1
ATOM 1440 C CA . LEU B 1 56 ? 2.891 4.012 -2.496 1 97.94 56 LEU B CA 1
ATOM 1441 C C . LEU B 1 56 ? 4.113 4.922 -2.416 1 97.94 56 LEU B C 1
ATOM 1443 O O . LEU B 1 56 ? 4.281 5.66 -1.441 1 97.94 56 LEU B O 1
ATOM 1447 N N . ASP B 1 57 ? 4.98 4.898 -3.402 1 97.31 57 ASP B N 1
ATOM 1448 C CA . ASP B 1 57 ? 6.137 5.785 -3.459 1 97.31 57 ASP B CA 1
ATOM 1449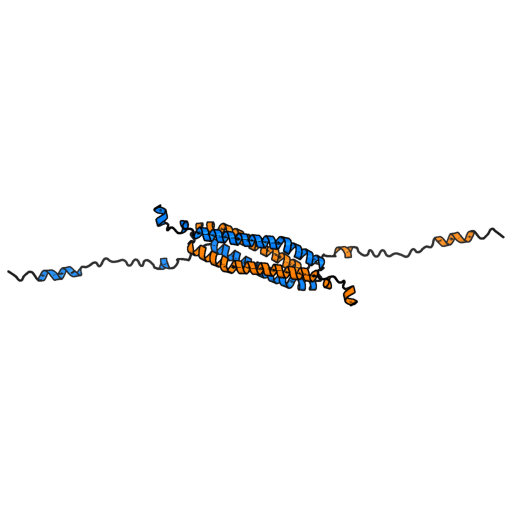 C C . ASP B 1 57 ? 5.711 7.25 -3.482 1 97.31 57 ASP B C 1
ATOM 1451 O O . ASP B 1 57 ? 6.27 8.078 -2.76 1 97.31 57 ASP B O 1
ATOM 1455 N N . ARG B 1 58 ? 4.723 7.566 -4.273 1 97.88 58 ARG B N 1
ATOM 1456 C CA . ARG B 1 58 ? 4.188 8.922 -4.348 1 97.88 58 ARG B CA 1
ATOM 1457 C C . ARG B 1 58 ? 3.604 9.352 -3.006 1 97.88 58 ARG B C 1
ATOM 1459 O O . ARG B 1 58 ? 3.877 10.461 -2.531 1 97.88 58 ARG B O 1
ATOM 1466 N N . TYR B 1 59 ? 2.809 8.508 -2.422 1 98.19 59 TYR B N 1
ATOM 1467 C CA . TYR B 1 59 ? 2.203 8.789 -1.125 1 98.19 59 TYR B CA 1
ATOM 1468 C C . TYR B 1 59 ? 3.271 9.016 -0.062 1 98.19 59 TYR B C 1
ATOM 1470 O O . TYR B 1 59 ? 3.17 9.945 0.741 1 98.19 59 TYR B O 1
ATOM 1478 N N . MET B 1 60 ? 4.297 8.18 -0.056 1 97.44 60 MET B N 1
ATOM 1479 C CA . MET B 1 60 ? 5.395 8.297 0.902 1 97.44 60 MET B CA 1
ATOM 1480 C C . MET B 1 60 ? 6.117 9.625 0.739 1 97.44 60 MET B C 1
ATOM 1482 O O . MET B 1 60 ? 6.363 10.328 1.722 1 97.44 60 MET B O 1
ATOM 1486 N N . ARG B 1 61 ? 6.473 10 -0.473 1 97.44 61 ARG B N 1
ATOM 1487 C CA . ARG B 1 61 ? 7.172 11.25 -0.731 1 97.44 61 ARG B CA 1
ATOM 1488 C C . ARG B 1 61 ? 6.34 12.445 -0.282 1 97.44 61 ARG B C 1
ATOM 1490 O O . ARG B 1 61 ? 6.852 13.359 0.369 1 97.44 61 ARG B O 1
ATOM 1497 N N . LEU B 1 62 ? 5.055 12.453 -0.565 1 97.69 62 LEU B N 1
ATOM 1498 C CA . LEU B 1 62 ? 4.168 13.547 -0.18 1 97.69 62 LEU B CA 1
ATOM 1499 C C . LEU B 1 62 ? 3.99 13.594 1.333 1 97.69 62 LEU B C 1
ATOM 1501 O O . LEU B 1 62 ? 3.9 14.68 1.918 1 97.69 62 LEU B O 1
ATOM 1505 N N . SER B 1 63 ? 3.957 12.406 1.961 1 97.25 63 SER B N 1
ATOM 1506 C CA . SER B 1 63 ? 3.854 12.352 3.416 1 97.25 63 SER B CA 1
ATOM 1507 C C . SER B 1 63 ? 5.09 12.953 4.078 1 97.25 63 SER B C 1
ATOM 1509 O O . SER B 1 63 ? 4.977 13.648 5.094 1 97.25 63 SER B O 1
ATOM 1511 N N . GLN B 1 64 ? 6.254 12.742 3.521 1 96.31 64 GLN B N 1
ATOM 1512 C CA . GLN B 1 64 ? 7.512 13.227 4.074 1 96.31 64 GLN B CA 1
ATOM 1513 C C . GLN B 1 64 ? 7.605 14.742 3.984 1 96.31 64 GLN B C 1
ATOM 1515 O O . GLN B 1 64 ? 8.203 15.391 4.852 1 96.31 64 GLN B O 1
ATOM 1520 N N . SER B 1 65 ? 6.969 15.32 3 1 96.12 65 SER B N 1
ATOM 1521 C CA . SER B 1 65 ? 7.113 16.75 2.783 1 96.12 65 SER B CA 1
ATOM 1522 C C . SER B 1 65 ? 5.883 17.516 3.273 1 96.12 65 SER B C 1
ATOM 1524 O O . SER B 1 65 ? 5.828 18.75 3.18 1 96.12 65 SER B O 1
ATOM 1526 N N . LEU B 1 66 ? 4.895 16.797 3.766 1 96.06 66 LEU B N 1
ATOM 1527 C CA . LEU B 1 66 ? 3.582 17.391 4.023 1 96.06 66 LEU B CA 1
ATOM 1528 C C . LEU B 1 66 ? 3.686 18.547 5.012 1 96.06 66 LEU B C 1
ATOM 1530 O O . LEU B 1 66 ? 3.148 19.625 4.766 1 96.06 66 LEU B O 1
ATOM 1534 N N . PHE B 1 67 ? 4.414 18.344 6.098 1 93 67 PHE B N 1
ATOM 1535 C CA . PHE B 1 67 ? 4.531 19.375 7.125 1 93 67 PHE B CA 1
ATOM 1536 C C . PHE B 1 67 ? 5.129 20.641 6.547 1 93 67 PHE B C 1
ATOM 1538 O O . PHE B 1 67 ? 4.516 21.719 6.617 1 93 67 PHE B O 1
ATOM 1545 N N . ALA B 1 68 ? 6.309 20.594 5.953 1 93 68 ALA B N 1
ATOM 1546 C CA . ALA B 1 68 ? 7.02 21.75 5.426 1 93 68 ALA B CA 1
ATOM 1547 C C . ALA B 1 68 ? 6.18 22.469 4.379 1 93 68 ALA B C 1
ATOM 1549 O O . ALA B 1 68 ? 6.055 23.703 4.418 1 93 68 ALA B O 1
ATOM 1550 N N . THR B 1 69 ? 5.539 21.734 3.49 1 94.06 69 THR B N 1
ATOM 1551 C CA . THR B 1 69 ? 4.785 22.344 2.393 1 94.06 69 THR B CA 1
ATOM 1552 C C . THR B 1 69 ? 3.496 22.969 2.904 1 94.06 69 THR B C 1
ATOM 1554 O O . THR B 1 69 ? 3.127 24.062 2.48 1 94.06 69 THR B O 1
ATOM 1557 N N . ALA B 1 70 ? 2.842 22.25 3.846 1 92.25 70 ALA B N 1
ATOM 1558 C CA . ALA B 1 70 ? 1.598 22.766 4.402 1 92.25 70 ALA B CA 1
ATOM 1559 C C . ALA B 1 70 ? 1.847 24.047 5.191 1 92.25 70 ALA B C 1
ATOM 1561 O O . ALA B 1 70 ? 1.066 25 5.102 1 92.25 70 ALA B O 1
ATOM 1562 N N . MET B 1 71 ? 2.99 24.078 5.953 1 88.31 71 MET B N 1
ATOM 1563 C CA . MET B 1 71 ? 3.336 25.281 6.715 1 88.31 71 MET B CA 1
ATOM 1564 C C . MET B 1 71 ? 3.674 26.438 5.781 1 88.31 71 MET B C 1
ATOM 1566 O O . MET B 1 71 ? 3.264 27.578 6.023 1 88.31 71 MET B O 1
ATOM 1570 N N . ASN B 1 72 ? 4.332 26.172 4.734 1 90.69 72 ASN B N 1
ATOM 1571 C CA . ASN B 1 72 ? 4.672 27.188 3.744 1 90.69 72 ASN B CA 1
ATOM 1572 C C . ASN B 1 72 ? 3.424 27.75 3.061 1 90.69 72 ASN B C 1
ATOM 1574 O O . ASN B 1 72 ? 3.418 28.891 2.605 1 90.69 72 ASN B O 1
ATOM 1578 N N . GLU B 1 73 ? 2.334 26.984 3.057 1 90.62 73 GLU B N 1
ATOM 1579 C CA . GLU B 1 73 ? 1.078 27.391 2.436 1 90.62 73 GLU B CA 1
ATOM 1580 C C . GLU B 1 73 ? 0.117 27.984 3.469 1 90.62 73 GLU B C 1
ATOM 1582 O O . GLU B 1 73 ? -1.065 28.172 3.18 1 90.62 73 GLU B O 1
ATOM 1587 N N . ASN B 1 74 ? 0.588 28.188 4.688 1 84.88 74 ASN B N 1
ATOM 1588 C CA . ASN B 1 74 ? -0.118 28.844 5.773 1 84.88 74 ASN B CA 1
ATOM 1589 C C . ASN B 1 74 ? -1.333 28.047 6.23 1 84.88 74 ASN B C 1
ATOM 1591 O O . ASN B 1 74 ? -2.385 28.625 6.523 1 84.88 74 ASN B O 1
ATOM 1595 N N . MET B 1 75 ? -1.149 26.719 6.148 1 87 75 MET B N 1
ATOM 1596 C CA . MET B 1 75 ? -2.195 25.859 6.699 1 87 75 MET B CA 1
ATOM 1597 C C . MET B 1 75 ? -2.213 25.938 8.227 1 87 75 MET B C 1
ATOM 1599 O O . MET B 1 75 ? -1.157 25.953 8.859 1 87 75 MET B O 1
ATOM 1603 N N . GLY B 1 76 ? -3.484 26.062 8.789 1 85 76 GLY B N 1
ATOM 1604 C CA . GLY B 1 76 ? -3.615 26.031 10.234 1 85 76 GLY B CA 1
ATOM 1605 C C . GLY B 1 76 ? -3.107 24.75 10.859 1 85 76 GLY B C 1
ATOM 1606 O O . GLY B 1 76 ? -3.438 23.656 10.391 1 85 76 GLY B O 1
ATOM 1607 N N . PRO B 1 77 ? -2.227 24.828 11.852 1 86.56 77 PRO B N 1
ATOM 1608 C CA . PRO B 1 77 ? -1.616 23.641 12.461 1 86.56 77 PRO B CA 1
ATOM 1609 C C . PRO B 1 77 ? -2.65 22.656 13 1 86.56 77 PRO B C 1
ATOM 1611 O O . PRO B 1 77 ? -2.494 21.438 12.844 1 86.56 77 PRO B O 1
ATOM 1614 N N . THR B 1 78 ? -3.711 23.188 13.539 1 86.75 78 THR B N 1
ATOM 1615 C CA . THR B 1 78 ? -4.73 22.312 14.117 1 86.75 78 THR B CA 1
ATOM 1616 C C . THR B 1 78 ? -5.484 21.562 13.023 1 86.75 78 THR B C 1
ATOM 1618 O O . THR B 1 78 ? -5.828 20.391 13.188 1 86.75 78 THR B O 1
ATOM 1621 N N . THR B 1 79 ? -5.719 22.281 11.922 1 89.06 79 THR B N 1
ATOM 1622 C CA . THR B 1 79 ? -6.383 21.641 10.789 1 89.06 79 THR B CA 1
ATOM 1623 C C . THR B 1 79 ? -5.516 20.531 10.211 1 89.06 79 THR B C 1
ATOM 1625 O O . THR B 1 79 ? -6 19.438 9.945 1 89.06 79 THR B O 1
ATOM 1628 N N . LEU B 1 80 ? -4.23 20.797 10.008 1 92.75 80 LEU B N 1
ATOM 1629 C CA . LEU B 1 80 ? -3.301 19.812 9.484 1 92.75 80 LEU B CA 1
ATOM 1630 C C . LEU B 1 80 ? -3.219 18.594 10.414 1 92.75 80 LEU B C 1
ATOM 1632 O O . LEU B 1 80 ? -3.318 17.453 9.969 1 92.75 80 LEU B O 1
ATOM 1636 N N . ALA B 1 81 ? -3.113 18.797 11.711 1 93.38 81 ALA B N 1
ATOM 1637 C CA . ALA B 1 81 ? -3.023 17.719 12.688 1 93.38 81 ALA B CA 1
ATOM 1638 C C . ALA B 1 81 ? -4.258 16.828 12.633 1 93.38 81 ALA B C 1
ATOM 1640 O O . ALA B 1 81 ? -4.145 15.594 12.68 1 93.38 81 ALA B O 1
ATOM 1641 N N . ARG B 1 82 ? -5.43 17.406 12.484 1 92.62 82 ARG B N 1
ATOM 1642 C CA . ARG B 1 82 ? -6.672 16.641 12.43 1 92.62 82 ARG B CA 1
ATOM 1643 C C . ARG B 1 82 ? -6.715 15.758 11.188 1 92.62 82 ARG B C 1
ATOM 1645 O O . ARG B 1 82 ? -7.164 14.609 11.258 1 92.62 82 ARG B O 1
ATOM 1652 N N . ARG B 1 83 ? -6.25 16.344 10.086 1 94.38 83 ARG B N 1
ATOM 1653 C CA . ARG B 1 83 ? -6.23 15.57 8.844 1 94.38 83 ARG B CA 1
ATOM 1654 C C . ARG B 1 83 ? -5.25 14.406 8.93 1 94.38 83 ARG B C 1
ATOM 1656 O O . ARG B 1 83 ? -5.555 13.297 8.484 1 94.38 83 ARG B O 1
ATOM 1663 N N . ILE B 1 84 ? -4.129 14.602 9.516 1 96 84 ILE B N 1
ATOM 1664 C CA . ILE B 1 84 ? -3.133 13.555 9.695 1 96 84 ILE B CA 1
ATOM 1665 C C . ILE B 1 84 ? -3.678 12.484 10.641 1 96 84 ILE B C 1
ATOM 1667 O O . ILE B 1 84 ? -3.525 11.289 10.383 1 96 84 ILE B O 1
ATOM 1671 N N . ASP B 1 85 ? -4.359 12.844 11.711 1 95.31 85 ASP B N 1
ATOM 1672 C CA . ASP B 1 85 ? -4.934 11.898 12.664 1 95.31 85 ASP B CA 1
ATOM 1673 C C . ASP B 1 85 ? -5.945 10.984 11.977 1 95.31 85 ASP B C 1
ATOM 1675 O O . ASP B 1 85 ? -5.961 9.773 12.219 1 95.31 85 ASP B O 1
ATOM 1679 N N . LYS B 1 86 ? -6.727 11.594 11.109 1 95.06 86 LYS B N 1
ATOM 1680 C CA . LYS B 1 86 ? -7.695 10.789 10.359 1 95.06 86 LYS B CA 1
ATOM 1681 C C . LYS B 1 86 ? -6.996 9.742 9.508 1 95.06 86 LYS B C 1
ATOM 1683 O O . LYS B 1 86 ? -7.426 8.586 9.461 1 95.06 86 LYS B O 1
ATOM 1688 N N . ALA B 1 87 ? -5.941 10.172 8.867 1 96 87 ALA B N 1
ATOM 1689 C CA . ALA B 1 87 ? -5.188 9.242 8.023 1 96 87 ALA B CA 1
ATOM 1690 C C . ALA B 1 87 ? -4.543 8.141 8.852 1 96 87 ALA B C 1
ATOM 1692 O O . ALA B 1 87 ? -4.609 6.965 8.492 1 96 87 ALA B O 1
ATOM 1693 N N . LEU B 1 88 ? -3.963 8.469 10 1 95.69 88 LEU B N 1
ATOM 1694 C CA . LEU B 1 88 ? -3.268 7.508 10.852 1 95.69 88 LEU B CA 1
ATOM 1695 C C . LEU B 1 88 ? -4.254 6.547 11.508 1 95.69 88 LEU B C 1
ATOM 1697 O O . LEU B 1 88 ? -3.969 5.355 11.641 1 95.69 88 LEU B O 1
ATOM 1701 N N . ASP B 1 89 ? -5.465 6.977 11.844 1 90.25 89 ASP B N 1
ATOM 1702 C CA . ASP B 1 89 ? -6.453 6.188 12.57 1 90.25 89 ASP B CA 1
ATOM 1703 C C . ASP B 1 89 ? -7.23 5.273 11.633 1 90.25 89 ASP B C 1
ATOM 1705 O O . ASP B 1 89 ? -7.562 4.141 11.984 1 90.25 89 ASP B O 1
ATOM 1709 N N . PHE B 1 90 ? -7.457 5.746 10.453 1 90.56 90 PHE B N 1
ATOM 1710 C CA . PHE B 1 90 ? -8.375 5.012 9.594 1 90.56 90 PHE B CA 1
ATOM 1711 C C . PHE B 1 90 ? -7.656 4.465 8.375 1 90.56 90 PHE B C 1
ATOM 1713 O O . PHE B 1 90 ? -7.555 3.248 8.195 1 90.56 90 PHE B O 1
ATOM 1720 N N . SER B 1 91 ? -7.02 5.336 7.625 1 92.06 91 SER B N 1
ATOM 1721 C CA . SER B 1 91 ? -6.488 4.953 6.324 1 92.06 91 SER B CA 1
ATOM 1722 C C . SER B 1 91 ? -5.336 3.965 6.465 1 92.06 91 SER B C 1
ATOM 1724 O O . SER B 1 91 ? -5.301 2.939 5.781 1 92.06 91 SER B O 1
ATOM 1726 N N . HIS B 1 92 ? -4.426 4.184 7.391 1 95.06 92 HIS B N 1
ATOM 1727 C CA . HIS B 1 92 ? -3.26 3.316 7.523 1 95.06 92 HIS B CA 1
ATOM 1728 C C . HIS B 1 92 ? -3.646 1.958 8.102 1 95.06 92 HIS B C 1
ATOM 1730 O O . HIS B 1 92 ? -3.018 0.945 7.785 1 95.06 92 HIS B O 1
ATOM 1736 N N . GLY B 1 93 ? -4.719 1.895 8.898 1 93.5 93 GLY B N 1
ATOM 1737 C CA . GLY B 1 93 ? -5.258 0.613 9.32 1 93.5 93 GLY B CA 1
ATOM 1738 C C . GLY B 1 93 ? -5.816 -0.209 8.172 1 93.5 93 GLY B C 1
ATOM 1739 O O . GLY B 1 93 ? -5.504 -1.395 8.039 1 93.5 93 GLY B O 1
ATOM 1740 N N . VAL B 1 94 ? -6.578 0.445 7.344 1 94.69 94 VAL B N 1
ATOM 1741 C CA . VAL B 1 94 ? -7.195 -0.215 6.199 1 94.69 94 VAL B CA 1
ATOM 1742 C C . VAL B 1 94 ? -6.113 -0.668 5.219 1 94.69 94 VAL B C 1
ATOM 1744 O O . VAL B 1 94 ? -6.141 -1.805 4.738 1 94.69 94 VAL B O 1
ATOM 1747 N N . LEU B 1 95 ? -5.121 0.22 4.945 1 96.25 95 LEU B N 1
ATOM 1748 C CA . LEU B 1 95 ? -4.031 -0.101 4.031 1 96.25 95 LEU B CA 1
ATOM 1749 C C . LEU B 1 95 ? -3.223 -1.286 4.543 1 96.25 95 LEU B C 1
ATOM 1751 O O . LEU B 1 95 ? -2.916 -2.209 3.785 1 96.25 95 LEU B O 1
ATOM 1755 N N . GLY B 1 96 ? -2.918 -1.258 5.879 1 94.94 96 GLY B N 1
ATOM 1756 C CA . GLY B 1 96 ? -2.189 -2.363 6.48 1 94.94 96 GLY B CA 1
ATOM 1757 C C . GLY B 1 96 ? -2.936 -3.682 6.402 1 94.94 96 GLY B C 1
ATOM 1758 O O . GLY B 1 96 ? -2.346 -4.715 6.074 1 94.94 96 GLY B O 1
ATOM 1759 N N . HIS B 1 97 ? -4.215 -3.68 6.637 1 95.44 97 HIS B N 1
ATOM 1760 C CA . HIS B 1 97 ? -5.047 -4.875 6.582 1 95.44 97 HIS B CA 1
ATOM 1761 C C . HIS B 1 97 ? -5.137 -5.422 5.16 1 95.44 97 HIS B C 1
ATOM 1763 O O . HIS B 1 97 ? -4.996 -6.629 4.945 1 95.44 97 HIS B O 1
ATOM 1769 N N . SER B 1 98 ? -5.324 -4.5 4.203 1 95.62 98 SER B N 1
ATOM 1770 C CA . SER B 1 98 ? -5.445 -4.906 2.805 1 95.62 98 SER B CA 1
ATOM 1771 C C . SER B 1 98 ? -4.152 -5.531 2.297 1 95.62 98 SER B C 1
ATOM 1773 O O . SER B 1 98 ? -4.18 -6.535 1.581 1 95.62 98 SER B O 1
ATOM 1775 N N . LEU B 1 99 ? -3.012 -4.969 2.686 1 96.44 99 LEU B N 1
ATOM 1776 C CA . LEU B 1 99 ? -1.723 -5.527 2.297 1 96.44 99 LEU B CA 1
ATOM 1777 C C . LEU B 1 99 ? -1.527 -6.914 2.902 1 96.44 99 LEU B C 1
ATOM 1779 O O . LEU B 1 99 ? -1.08 -7.836 2.219 1 96.44 99 LEU B O 1
ATOM 1783 N N . ALA B 1 100 ? -1.901 -7.066 4.141 1 95.94 100 ALA B N 1
ATOM 1784 C CA . ALA B 1 100 ? -1.808 -8.359 4.816 1 95.94 100 ALA B CA 1
ATOM 1785 C C . ALA B 1 100 ? -2.713 -9.391 4.152 1 95.94 100 ALA B C 1
ATOM 1787 O O . ALA B 1 100 ? -2.324 -10.547 3.984 1 95.94 100 ALA B O 1
ATOM 1788 N N . HIS B 1 101 ? -3.91 -8.984 3.768 1 96.88 101 HIS B N 1
ATOM 1789 C CA . HIS B 1 101 ? -4.848 -9.875 3.094 1 96.88 101 HIS B CA 1
ATOM 1790 C C . HIS B 1 101 ? -4.305 -10.328 1.741 1 96.88 101 HIS B C 1
ATOM 1792 O O . HIS B 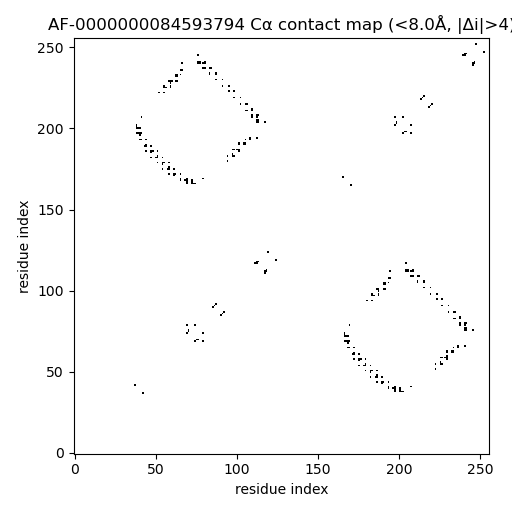1 101 ? -4.426 -11.5 1.378 1 96.88 101 HIS B O 1
ATOM 1798 N N . SER B 1 102 ? -3.732 -9.414 1.001 1 96.69 102 SER B N 1
ATOM 1799 C CA . SER B 1 102 ? -3.121 -9.766 -0.277 1 96.69 102 SER B CA 1
ATOM 1800 C C . SER B 1 102 ? -1.992 -10.773 -0.092 1 96.69 102 SER B C 1
ATOM 1802 O O . SER B 1 102 ? -1.89 -11.742 -0.846 1 96.69 102 SER B O 1
ATOM 1804 N N . ARG B 1 103 ? -1.152 -10.57 0.935 1 96.94 103 ARG B N 1
ATOM 1805 C CA . ARG B 1 103 ? -0.064 -11.492 1.247 1 96.94 103 ARG B CA 1
ATOM 1806 C C . ARG B 1 103 ? -0.599 -12.891 1.557 1 96.94 103 ARG B C 1
ATOM 1808 O O . ARG B 1 103 ? -0.084 -13.883 1.045 1 96.94 103 ARG B O 1
ATOM 1815 N N . SER B 1 104 ? -1.617 -12.961 2.365 1 97 104 SER B N 1
ATOM 1816 C CA . SER B 1 104 ? -2.23 -14.234 2.74 1 97 104 SER B CA 1
ATOM 1817 C C . SER B 1 104 ? -2.816 -14.938 1.524 1 97 104 SER B C 1
ATOM 1819 O O . SER B 1 104 ? -2.684 -16.156 1.386 1 97 104 SER B O 1
ATOM 1821 N N . ALA B 1 105 ? -3.498 -14.141 0.704 1 96.5 105 ALA B N 1
ATOM 1822 C CA . ALA B 1 105 ? -4.086 -14.719 -0.505 1 96.5 105 ALA B CA 1
ATOM 1823 C C . ALA B 1 105 ? -3.012 -15.328 -1.4 1 96.5 105 ALA B C 1
ATOM 1825 O O . ALA B 1 105 ? -3.184 -16.438 -1.923 1 96.5 105 ALA B O 1
ATOM 1826 N N . LEU B 1 106 ? -1.906 -14.641 -1.554 1 97.06 106 LEU B N 1
ATOM 1827 C CA . LEU B 1 106 ? -0.811 -15.117 -2.391 1 97.06 106 LEU B CA 1
ATOM 1828 C C . LEU B 1 106 ? -0.151 -16.344 -1.775 1 97.06 106 LEU B C 1
ATOM 1830 O O . LEU B 1 106 ? 0.165 -17.312 -2.482 1 97.06 106 LEU B O 1
ATOM 1834 N N . ALA B 1 107 ? 0.057 -16.344 -0.468 1 96 107 ALA B N 1
ATOM 1835 C CA . ALA B 1 107 ? 0.6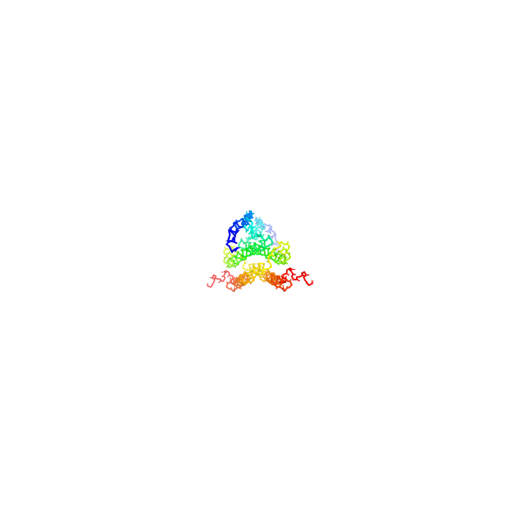28 -17.5 0.221 1 96 107 ALA B CA 1
ATOM 1836 C C . ALA B 1 107 ? -0.255 -18.734 0.051 1 96 107 ALA B C 1
ATOM 1838 O O . ALA B 1 107 ? 0.243 -19.828 -0.214 1 96 107 ALA B O 1
ATOM 1839 N N . ARG B 1 108 ? -1.568 -18.547 0.139 1 94.56 108 ARG B N 1
ATOM 1840 C CA . ARG B 1 108 ? -2.51 -19.641 -0.057 1 94.56 108 ARG B CA 1
ATOM 1841 C C . ARG B 1 108 ? -2.445 -20.172 -1.486 1 94.56 108 ARG B C 1
ATOM 1843 O O . ARG B 1 108 ? -2.428 -21.391 -1.706 1 94.56 108 ARG B O 1
ATOM 1850 N N . ALA B 1 109 ? -2.404 -19.25 -2.404 1 92.81 109 ALA B N 1
ATOM 1851 C CA . ALA B 1 109 ? -2.297 -19.641 -3.811 1 92.81 109 ALA B CA 1
ATOM 1852 C C . ALA B 1 109 ? -1.027 -20.453 -4.062 1 92.81 109 ALA B C 1
ATOM 1854 O O . ALA B 1 109 ? -1.072 -21.5 -4.695 1 92.81 109 ALA B O 1
ATOM 1855 N N . ARG B 1 110 ? 0.072 -19.875 -3.574 1 93.25 110 ARG B N 1
ATOM 1856 C CA . ARG B 1 110 ? 1.359 -20.547 -3.721 1 93.25 110 ARG B CA 1
ATOM 1857 C C . ARG B 1 110 ? 1.315 -21.953 -3.135 1 93.25 110 ARG B C 1
ATOM 1859 O O . ARG B 1 110 ? 1.734 -22.922 -3.781 1 93.25 110 ARG B O 1
ATOM 1866 N N . ASN B 1 111 ? 0.76 -22.141 -1.919 1 91.81 111 ASN B N 1
ATOM 1867 C CA . ASN B 1 111 ? 0.67 -23.422 -1.24 1 91.81 111 ASN B CA 1
ATOM 1868 C C . ASN B 1 111 ? -0.251 -24.391 -1.984 1 91.81 111 ASN B C 1
ATOM 1870 O O . ASN B 1 111 ? 0.034 -25.578 -2.07 1 91.81 111 ASN B O 1
ATOM 1874 N N . THR B 1 112 ? -1.316 -23.906 -2.529 1 89.56 112 THR B N 1
ATOM 1875 C CA . THR B 1 112 ? -2.248 -24.719 -3.293 1 89.56 112 THR B CA 1
ATOM 1876 C C . THR B 1 112 ? -1.581 -25.266 -4.555 1 89.56 112 THR B C 1
ATOM 1878 O O . THR B 1 112 ? -1.675 -26.469 -4.844 1 89.56 112 THR B O 1
ATOM 1881 N N . VAL B 1 113 ? -0.851 -24.438 -5.238 1 86.19 113 VAL B N 1
ATOM 1882 C CA . VAL B 1 113 ? -0.19 -24.812 -6.484 1 86.19 113 VAL B CA 1
ATOM 1883 C C . VAL B 1 113 ? 0.888 -25.859 -6.207 1 86.19 113 VAL B C 1
ATOM 1885 O O . VAL B 1 113 ? 1.12 -26.75 -7.023 1 86.19 113 VAL B O 1
ATOM 1888 N N . LEU B 1 114 ? 1.532 -25.766 -5.094 1 87.25 114 LEU B N 1
ATOM 1889 C CA . LEU B 1 114 ? 2.656 -26.641 -4.781 1 87.25 114 LEU B CA 1
ATOM 1890 C C . LEU B 1 114 ? 2.182 -27.906 -4.082 1 87.25 114 LEU B C 1
ATOM 1892 O O . LEU B 1 114 ? 2.969 -28.828 -3.852 1 87.25 114 LEU B O 1
ATOM 1896 N N . SER B 1 115 ? 0.922 -27.828 -3.729 1 81.69 115 SER B N 1
ATOM 1897 C CA . SER B 1 115 ? 0.398 -29.031 -3.086 1 81.69 115 SER B CA 1
ATOM 1898 C C . SER B 1 115 ? 0.405 -30.219 -4.043 1 81.69 115 SER B C 1
ATOM 1900 O O . SER B 1 115 ? 0.38 -30.031 -5.266 1 81.69 115 SER B O 1
ATOM 1902 N N . GLN B 1 116 ? 0.746 -31.469 -3.547 1 66.25 116 GLN B N 1
ATOM 1903 C CA . GLN B 1 116 ? 0.869 -32.75 -4.223 1 66.25 116 GLN B CA 1
ATOM 1904 C C . GLN B 1 116 ? -0.247 -32.938 -5.246 1 66.25 116 GLN B C 1
ATOM 1906 O O . GLN B 1 116 ? -0.031 -33.562 -6.301 1 66.25 116 GLN B O 1
ATOM 1911 N N . ALA B 1 117 ? -1.344 -32.469 -4.852 1 55.56 117 ALA B N 1
ATOM 1912 C CA . ALA B 1 117 ? -2.457 -32.688 -5.777 1 55.56 117 ALA B CA 1
ATOM 1913 C C . ALA B 1 117 ? -2.174 -32.031 -7.129 1 55.56 117 ALA B C 1
ATOM 1915 O O . ALA B 1 117 ? -2.541 -32.562 -8.172 1 55.56 117 ALA B O 1
ATOM 1916 N N . TYR B 1 118 ? -1.601 -30.922 -7.008 1 55.72 118 TYR B N 1
ATOM 1917 C CA . TYR B 1 118 ? -1.269 -30.266 -8.266 1 55.72 118 TYR B CA 1
ATOM 1918 C C . TYR B 1 118 ? 0.073 -30.75 -8.797 1 55.72 118 TYR B C 1
ATOM 1920 O O . TYR B 1 118 ? 0.45 -30.438 -9.93 1 55.72 118 TYR B O 1
ATOM 1928 N N . ARG B 1 119 ? 0.741 -31.406 -7.852 1 58.16 119 ARG B N 1
ATOM 1929 C CA . ARG B 1 119 ? 1.998 -32 -8.305 1 58.16 119 ARG B CA 1
ATOM 1930 C C . ARG B 1 119 ? 1.759 -33.312 -9.016 1 58.16 119 ARG B C 1
ATOM 1932 O O . ARG B 1 119 ? 2.662 -33.844 -9.664 1 58.16 119 ARG B O 1
ATOM 1939 N N . LEU B 1 120 ? 0.63 -33.938 -8.719 1 55.03 120 LEU B N 1
ATOM 1940 C CA . LEU B 1 120 ? 0.485 -35.219 -9.367 1 55.03 120 LEU B CA 1
ATOM 1941 C C . LEU B 1 120 ? 0.282 -35.031 -10.875 1 55.03 120 LEU B C 1
ATOM 1943 O O . LEU B 1 120 ? -0.533 -34.219 -11.305 1 55.03 120 LEU B O 1
ATOM 1947 N N . PRO B 1 121 ? 1.231 -35.531 -11.625 1 51.03 121 PRO B N 1
ATOM 1948 C CA . PRO B 1 121 ? 1.075 -35.531 -13.078 1 51.03 121 PRO B CA 1
ATOM 1949 C C . PRO B 1 121 ? -0.323 -35.938 -13.531 1 51.03 121 PRO B C 1
ATOM 1951 O O . PRO B 1 121 ? -0.993 -36.719 -12.836 1 51.03 121 PRO B O 1
ATOM 1954 N N . ASP B 1 122 ? -0.905 -35.188 -14.477 1 47.69 122 ASP B N 1
ATOM 1955 C CA . ASP B 1 122 ? -2.195 -35.531 -15.07 1 47.69 122 ASP B CA 1
ATOM 1956 C C . ASP B 1 122 ? -2.346 -37.031 -15.25 1 47.69 122 ASP B C 1
ATOM 1958 O O . ASP B 1 122 ? -3.449 -37.562 -15.141 1 47.69 122 ASP B O 1
ATOM 1962 N N . GLU B 1 123 ? -1.307 -37.562 -15.602 1 51.16 123 GLU B N 1
ATOM 1963 C CA . GLU B 1 123 ? -1.335 -39 -15.875 1 51.16 123 GLU B CA 1
ATOM 1964 C C . GLU B 1 123 ? -1.766 -39.781 -14.633 1 51.16 123 GLU B C 1
ATOM 1966 O O . GLU B 1 123 ? -2.471 -40.781 -14.742 1 51.16 123 GLU B O 1
ATOM 1971 N N . ILE B 1 124 ? -1.278 -39.375 -13.57 1 48.59 124 ILE B N 1
ATOM 1972 C CA . ILE B 1 124 ? -1.614 -40.125 -12.367 1 48.59 124 ILE B CA 1
ATOM 1973 C C . ILE B 1 124 ? -3.047 -39.812 -11.945 1 48.59 124 ILE B C 1
ATOM 1975 O O . ILE B 1 124 ? -3.74 -40.688 -11.398 1 48.59 124 ILE B O 1
ATOM 1979 N N . PHE B 1 125 ? -3.508 -38.656 -12.164 1 47.41 125 PHE B N 1
ATOM 1980 C CA . PHE B 1 125 ? -4.902 -38.375 -11.852 1 47.41 125 PHE B CA 1
ATOM 1981 C C . PHE B 1 125 ? -5.836 -39.312 -12.641 1 47.41 125 PHE B C 1
ATOM 1983 O O . PHE B 1 125 ? -6.898 -39.688 -12.148 1 47.41 125 PHE B O 1
ATOM 1990 N N . TYR B 1 126 ? -5.445 -39.562 -13.75 1 45.94 126 TYR B N 1
ATOM 1991 C CA . TYR B 1 126 ? -6.238 -40.469 -14.57 1 45.94 126 TYR B CA 1
ATOM 1992 C C . TYR B 1 126 ? -6.25 -41.875 -13.969 1 45.94 126 TYR B C 1
ATOM 1994 O O . TYR B 1 126 ? -7.246 -42.594 -14.07 1 45.94 126 TYR B O 1
ATOM 2002 N N . GLU B 1 127 ? -5.086 -42.125 -13.391 1 48.53 127 GLU B N 1
ATOM 2003 C CA . GLU B 1 127 ? -5.004 -43.531 -12.938 1 48.53 127 GLU B CA 1
ATOM 2004 C C . GLU B 1 127 ? -5.637 -43.688 -11.555 1 48.53 127 GLU B C 1
ATOM 2006 O O . GLU B 1 127 ? -5.93 -44.812 -11.133 1 48.53 127 GLU B O 1
ATOM 2011 N N . ILE B 1 128 ? -5.879 -42.625 -10.891 1 43.06 128 ILE B N 1
ATOM 2012 C CA . ILE B 1 128 ? -6.602 -42.812 -9.633 1 43.06 128 ILE B CA 1
ATOM 2013 C C . ILE B 1 128 ? -8.102 -42.688 -9.883 1 43.06 128 ILE B C 1
ATOM 2015 O O . ILE B 1 128 ? -8.547 -41.75 -10.547 1 43.06 128 ILE B O 1
#

Solvent-accessible surface area (backbone atoms only — not comparable to full-atom values): 14616 Å² total; per-residue (Å²): 142,80,76,78,74,68,68,74,67,68,71,71,64,74,76,60,82,73,66,76,71,70,72,66,67,68,56,60,62,66,62,61,67,57,54,74,72,74,40,65,53,55,53,53,41,52,50,30,48,53,50,29,53,53,30,45,51,52,31,29,55,39,35,66,44,38,53,65,49,29,54,75,60,67,47,57,51,67,60,52,36,52,56,46,48,49,40,62,68,46,52,49,49,52,53,52,51,48,53,52,51,27,52,50,34,38,52,50,39,37,52,55,42,65,30,60,81,63,57,47,51,68,70,53,56,69,72,98,143,83,74,81,78,70,67,76,71,68,68,73,65,71,77,61,83,77,66,77,72,72,72,67,67,71,57,61,64,65,62,62,65,58,53,76,72,73,40,65,52,55,53,55,40,52,51,29,48,52,49,29,52,52,31,45,50,52,32,29,55,38,36,65,42,39,53,66,48,28,53,74,61,68,47,55,50,70,58,52,36,52,54,44,48,48,41,62,68,46,51,49,49,53,52,51,50,48,53,50,50,28,50,52,35,39,51,50,40,36,51,54,43,67,30,61,78,63,59,48,51,72,67,54,57,69,71,98

pLDDT: mean 72.82, std 27.33, range [26.98, 98.31]

Radius of gyration: 41.72 Å; Cα contacts (8 Å, |Δi|>4): 166; chains: 2; bounding box: 74×167×100 Å

Sequence (256 aa):
MGQRLARVLHVQQTKLLHLGLNHQSLDITVMSSLRVRTCPALKAWEAAETELAESLDRYMRLSQSLFATAMNENMGPTTLARRIDKALDFSHGVLGHSLAHSRSALARARNTVLSQAYRLPDEIFYEIMGQRLARVLHVQQTKLLHLGLNHQSLDITVMSSLRVRTCPALKAWEAAETELAESLDRYMRLSQSLFATAMNENMGPTTLARRIDKALDFSHGVLGHSLAHSRSALARARNTVLSQAYRLPDEIFYEI

Secondary structure (DSSP, 8-state):
--GGGGGGGGGGGG-------------THHHH-------HHHHHHHHHHHHHHHHHHHHHHHHHHHHHHHHHTT--HHHHHHHHHHIIIIIHHHHHHHHHHHHHHHHHHHHHHHSHHHHS-HHHHHH-/--SGGGGGGGGGGG-------------THHHHT------HHHHHHHHHHHHHHHHHHHHHHHHHHHHHHHHHTT--HHHHHHHHHHIIIIIHHHHHHHHHHHHHHHHHHHHHHHSHHHHS-HHHHHH-

Foldseek 3Di:
DPDDPPDPPPPPPPVDCVVVPPCPVPVCPVVPCVVCPPDPVVVVVVVVVVVVVVVVVVVVVCVVCVVVVCVVVVHDPVVSVVVVCCCVVPVVVVVVVVVVVVVVVVVVVVCVCPPVVVVPPPVVVVVD/DPPDPPPPPPPPPPVDDPVVPPCPVPVCPVVPCVVCPPDPVVVVVVVVVVVVVVVVVVVVVCVVCVVVVCVVVVHDPVVSVVVVCCCVVPVVVVVVVVVVVVVVVVVVVVCVCPPVVVVPPPVVVVVD

Organism: NCBI:txid1423351